Protein AF-A0A7X8VB33-F1 (afdb_monomer)

Mean predicted aligned error: 6.31 Å

Solvent-accessible surface area (backbone atoms only — not comparable to full-atom values): 11940 Å² total; per-residue (Å²): 135,81,93,84,85,84,91,85,79,92,63,72,61,66,56,49,51,50,51,49,53,51,51,50,52,51,50,42,50,50,51,30,24,52,48,11,27,73,77,69,76,41,78,38,64,60,40,24,50,64,80,57,44,93,69,61,66,68,59,36,50,51,51,15,53,55,49,41,52,50,37,52,58,42,53,76,50,45,43,58,52,42,46,62,73,42,42,74,58,51,56,57,45,61,76,72,46,63,73,86,76,42,88,82,57,63,72,64,61,69,79,54,56,72,69,56,55,53,50,51,46,54,53,46,40,52,39,51,24,44,55,46,32,49,48,50,36,34,31,46,65,16,29,49,42,65,76,45,45,91,52,52,90,50,29,36,53,54,45,28,48,52,59,30,66,67,40,71,92,52,68,76,48,35,68,50,43,32,65,52,44,28,62,35,35,41,49,12,60,78,58,31,25,56,61,31,29,32,50,24,45,23,53,54,30,42,54,54,40,51,52,51,47,51,54,53,59,77,71,108

Secondary structure (DSSP, 8-state):
----SSS-SS-HHHHHHHHHHHHHHHHHHHHHHHHHHHHHSS-SSGGGGTTPPP--HHHHHHHHHHHHHHHHHHHTTHHHHHHHHHHHHHHHHHTTS-GGG-TT-GGGGGGS-HHHHHHHHHHHHIIIIIIHHHHHHIIIIIIIHHHTGGGGGGHHHHHHHHHHHT-TTSGGGHHHHHHHHHHHHHHHHHTT-THHHHHHHHHHHHHHHHHHHHHHHHH-

Foldseek 3Di:
DDDDDDPDPDDPPLVVVVVVLVVVLVVLLVVQQVLCCVVPVGRDLVQLLVQADDDDVVVLVVLLVVLLVVLVVLCVPVVVVLCVVCVVVVVVVCVVDDVVLPPVPCVSVLVDDPVVLVVSLVVLLCSQLASSLVSLLSRQLRNVLVVVCVVPLCSLLVSQQVSLCVPPSCVSCSVSSSSSQSVQSNVCVVNSHSSSSSSNSSSNSNVVSVVSVVSSVVSD

Radius of gyration: 19.29 Å; Cα contacts (8 Å, |Δi|>4): 204; chains: 1; bounding box: 55×48×50 Å

pLDDT: mean 86.57, std 16.32, range [23.38, 98.5]

Structure (mmCIF, N/CA/C/O backbone):
data_AF-A0A7X8VB33-F1
#
_entry.id   AF-A0A7X8VB33-F1
#
loop_
_atom_site.group_PDB
_atom_site.id
_atom_site.type_symbol
_atom_site.label_atom_id
_atom_site.label_alt_id
_atom_site.label_comp_id
_atom_site.label_asym_id
_atom_site.label_entity_id
_atom_site.label_seq_id
_atom_site.pdbx_PDB_ins_code
_atom_site.Cartn_x
_atom_site.Cartn_y
_atom_site.Cartn_z
_atom_site.occupancy
_atom_site.B_iso_or_equiv
_atom_site.auth_seq_id
_atom_site.auth_comp_id
_atom_site.auth_asym_id
_atom_site.auth_atom_id
_atom_site.pdbx_PDB_model_num
ATOM 1 N N . MET A 1 1 ? 33.356 -29.653 1.440 1.00 35.25 1 MET A N 1
ATOM 2 C CA . MET A 1 1 ? 34.146 -28.798 0.525 1.00 35.25 1 MET A CA 1
ATOM 3 C C . MET A 1 1 ? 33.881 -29.358 -0.862 1.00 35.25 1 MET A C 1
ATOM 5 O O . MET A 1 1 ? 34.014 -30.566 -0.967 1.00 35.25 1 MET A O 1
ATOM 9 N N . VAL A 1 2 ? 33.419 -28.555 -1.836 1.00 25.66 2 VAL A N 1
ATOM 10 C CA . VAL A 1 2 ? 32.468 -28.926 -2.930 1.00 25.66 2 VAL A CA 1
ATOM 11 C C . VAL A 1 2 ? 31.022 -28.853 -2.393 1.00 25.66 2 VAL A C 1
ATOM 13 O O . VAL A 1 2 ? 30.734 -29.510 -1.404 1.00 25.66 2 VAL A O 1
ATOM 16 N N . LEU A 1 3 ? 30.070 -28.035 -2.862 1.00 23.38 3 LEU A N 1
ATOM 17 C CA . LEU A 1 3 ? 29.898 -27.280 -4.105 1.00 23.38 3 LEU A CA 1
ATOM 18 C C . LEU A 1 3 ? 29.994 -25.752 -3.904 1.00 23.38 3 LEU A C 1
ATOM 20 O O . LEU A 1 3 ? 29.100 -25.119 -3.347 1.00 23.38 3 LEU A O 1
ATOM 24 N N . VAL A 1 4 ? 31.050 -25.165 -4.456 1.00 29.95 4 VAL A N 1
ATOM 25 C CA . VAL A 1 4 ? 31.145 -23.753 -4.846 1.00 29.95 4 VAL A CA 1
ATOM 26 C C . VAL A 1 4 ? 31.368 -23.802 -6.353 1.00 29.95 4 VAL A C 1
ATOM 28 O O . VAL A 1 4 ? 32.496 -24.052 -6.756 1.00 29.95 4 VAL A O 1
ATOM 31 N N . SER A 1 5 ? 30.320 -23.678 -7.181 1.00 27.06 5 SER A N 1
ATOM 32 C CA . SER A 1 5 ? 30.511 -23.517 -8.643 1.00 27.06 5 SER A CA 1
ATOM 33 C C . SER A 1 5 ? 29.285 -23.175 -9.514 1.00 27.06 5 SER A C 1
ATOM 35 O O . SER A 1 5 ? 29.457 -23.130 -10.725 1.00 27.06 5 SER A O 1
ATOM 37 N N . VAL A 1 6 ? 28.072 -22.885 -9.003 1.00 27.67 6 VAL A N 1
ATOM 38 C CA . VAL A 1 6 ? 26.926 -22.581 -9.915 1.00 27.67 6 VAL A CA 1
ATOM 39 C C . VAL A 1 6 ? 26.115 -21.313 -9.582 1.00 27.67 6 VAL A C 1
ATOM 41 O O . VAL A 1 6 ? 25.246 -20.927 -10.349 1.00 27.67 6 VAL A O 1
ATOM 44 N N . VAL A 1 7 ? 26.412 -20.570 -8.510 1.00 31.44 7 VAL A N 1
ATOM 45 C CA . VAL A 1 7 ? 25.605 -19.382 -8.130 1.00 31.44 7 VAL A CA 1
ATOM 46 C C . VAL A 1 7 ? 26.467 -18.126 -8.049 1.00 31.44 7 VAL A C 1
ATOM 48 O O . VAL A 1 7 ? 26.568 -17.502 -7.001 1.00 31.44 7 VAL A O 1
ATOM 51 N N . ASN A 1 8 ? 27.161 -17.787 -9.136 1.00 32.38 8 ASN A N 1
ATOM 52 C CA . ASN A 1 8 ? 28.020 -16.599 -9.169 1.00 32.38 8 ASN A CA 1
ATOM 53 C C . ASN A 1 8 ? 28.062 -15.900 -10.534 1.00 32.38 8 ASN A C 1
ATOM 55 O O . ASN A 1 8 ? 29.124 -15.506 -10.999 1.00 32.38 8 ASN A O 1
ATOM 59 N N . LEU A 1 9 ? 26.902 -15.686 -11.158 1.00 33.38 9 LEU A N 1
ATOM 60 C CA . LEU A 1 9 ? 26.747 -14.603 -12.129 1.00 33.38 9 LEU A CA 1
ATOM 61 C C . LEU A 1 9 ? 25.366 -13.942 -11.952 1.00 33.38 9 LEU A C 1
ATOM 63 O O . LEU A 1 9 ? 24.333 -14.589 -12.073 1.00 33.38 9 LEU A O 1
ATOM 67 N N . THR A 1 10 ? 25.414 -12.651 -11.600 1.00 36.94 10 THR A N 1
ATOM 68 C CA . THR A 1 10 ? 24.407 -11.589 -11.814 1.00 36.94 10 THR A CA 1
ATOM 69 C C . THR A 1 10 ? 23.125 -11.461 -10.970 1.00 36.94 10 THR A C 1
ATOM 71 O O . THR A 1 10 ? 22.324 -10.627 -11.339 1.00 36.94 10 THR A O 1
ATOM 74 N N . LEU A 1 11 ? 22.896 -12.071 -9.795 1.00 47.00 11 LEU A N 1
ATOM 75 C CA . LEU A 1 11 ? 21.681 -11.759 -8.976 1.00 47.00 11 LEU A CA 1
ATOM 76 C C . LEU A 1 11 ? 21.883 -11.106 -7.573 1.00 47.00 11 LEU A C 1
ATOM 78 O O . LEU A 1 11 ? 21.218 -11.524 -6.625 1.00 47.00 11 LEU A O 1
ATOM 82 N N . PRO A 1 12 ? 22.729 -10.070 -7.352 1.00 51.38 12 PRO A N 1
ATOM 83 C CA . PRO A 1 12 ? 22.845 -9.457 -6.018 1.00 51.38 12 PRO A CA 1
ATOM 84 C C . PRO A 1 12 ? 21.614 -8.636 -5.593 1.00 51.38 12 PRO A C 1
ATOM 86 O O . PRO A 1 12 ? 21.237 -8.648 -4.421 1.00 51.38 12 PRO A O 1
ATOM 89 N N . LEU A 1 13 ? 20.981 -7.907 -6.520 1.00 47.12 13 LEU A N 1
ATOM 90 C CA . LEU A 1 13 ? 19.972 -6.906 -6.165 1.00 47.12 13 LEU A CA 1
ATOM 91 C C . LEU A 1 13 ? 18.581 -7.501 -5.930 1.00 47.12 13 LEU A C 1
ATOM 93 O O . LEU A 1 13 ? 17.954 -7.175 -4.927 1.00 47.12 13 LEU A O 1
ATOM 97 N N . GLU A 1 14 ? 18.111 -8.398 -6.800 1.00 50.03 14 GLU A N 1
ATOM 98 C CA . GLU A 1 14 ? 16.789 -9.024 -6.651 1.00 50.03 14 GLU A CA 1
ATOM 99 C C . GLU A 1 14 ? 16.714 -9.875 -5.377 1.00 50.03 14 GLU A C 1
ATOM 101 O O . GLU A 1 14 ? 15.743 -9.790 -4.627 1.00 50.03 14 GLU A O 1
ATOM 106 N N . VAL A 1 15 ? 17.782 -10.618 -5.060 1.00 52.34 15 VAL A N 1
ATOM 107 C CA . VAL A 1 15 ? 17.890 -11.396 -3.816 1.00 52.34 15 VAL A CA 1
ATOM 108 C C . VAL A 1 15 ? 17.965 -10.474 -2.595 1.00 52.34 15 VAL A C 1
ATOM 110 O O . VAL A 1 15 ? 17.325 -10.751 -1.579 1.00 52.34 15 VAL A O 1
ATOM 113 N N . SER A 1 16 ? 18.697 -9.359 -2.677 1.00 54.28 16 SER A N 1
ATOM 114 C CA . SER A 1 16 ? 18.791 -8.375 -1.589 1.00 54.28 16 SER A CA 1
ATOM 115 C C . SER A 1 16 ? 17.456 -7.662 -1.330 1.00 54.28 16 SER A C 1
ATOM 117 O O . SER A 1 16 ? 17.009 -7.589 -0.183 1.00 54.28 16 SER A O 1
ATOM 119 N N . LEU A 1 17 ? 16.759 -7.220 -2.380 1.00 59.69 17 LEU A N 1
ATOM 120 C CA . LEU A 1 17 ? 15.443 -6.580 -2.287 1.00 59.69 17 LEU A CA 1
ATOM 121 C C . LEU A 1 17 ? 14.368 -7.560 -1.812 1.00 59.69 17 LEU A C 1
ATOM 123 O O . LEU A 1 17 ? 13.583 -7.217 -0.928 1.00 59.69 17 LEU A O 1
ATOM 127 N N . PHE A 1 18 ? 14.376 -8.798 -2.313 1.00 65.19 18 PHE A N 1
ATOM 128 C CA . PHE A 1 18 ? 13.498 -9.864 -1.832 1.00 65.19 18 PHE A CA 1
ATOM 129 C C . PHE A 1 18 ? 13.732 -10.156 -0.345 1.00 65.19 18 PHE A C 1
ATOM 131 O O . PHE A 1 18 ? 12.779 -10.260 0.430 1.00 65.19 18 PHE A O 1
ATOM 138 N N . ASN A 1 19 ? 14.995 -10.238 0.083 1.00 65.88 19 ASN A N 1
ATOM 139 C CA . ASN A 1 19 ? 15.340 -10.422 1.491 1.00 65.88 19 ASN A CA 1
ATOM 140 C C . ASN A 1 19 ? 14.902 -9.227 2.347 1.00 65.88 19 ASN A C 1
ATOM 142 O O . ASN A 1 19 ? 14.383 -9.429 3.447 1.00 65.88 19 ASN A O 1
ATOM 146 N N . CYS A 1 20 ? 15.046 -8.001 1.843 1.00 70.12 20 CYS A N 1
ATOM 147 C CA . CYS A 1 20 ? 14.592 -6.792 2.522 1.00 70.12 20 CYS A CA 1
ATOM 148 C C . CYS A 1 20 ? 13.063 -6.785 2.686 1.00 70.12 20 CYS A C 1
ATOM 150 O O . CYS A 1 20 ? 12.570 -6.722 3.813 1.00 70.12 20 CYS A O 1
ATOM 152 N N . ALA A 1 21 ? 12.312 -6.981 1.597 1.00 73.19 21 ALA A N 1
ATOM 153 C CA . ALA A 1 21 ? 10.851 -7.057 1.610 1.00 73.19 21 ALA A CA 1
ATOM 154 C C . ALA A 1 21 ? 10.348 -8.153 2.563 1.00 73.19 21 ALA A C 1
ATOM 156 O O . ALA A 1 21 ? 9.488 -7.915 3.411 1.00 73.19 21 ALA A O 1
ATOM 157 N N . LYS A 1 22 ? 10.952 -9.343 2.501 1.00 78.69 22 LYS A N 1
ATOM 158 C CA . LYS A 1 22 ? 10.658 -10.464 3.402 1.00 78.69 22 LYS A CA 1
ATOM 159 C C . LYS A 1 22 ? 10.903 -10.110 4.868 1.00 78.69 22 LYS A C 1
ATOM 161 O O . LYS A 1 22 ? 10.084 -10.458 5.719 1.00 78.69 22 LYS A O 1
ATOM 166 N N . ASN A 1 23 ? 12.014 -9.449 5.184 1.00 84.06 23 ASN A N 1
ATOM 167 C CA . ASN A 1 23 ? 12.331 -9.052 6.556 1.00 84.06 23 ASN A CA 1
ATOM 168 C C . ASN A 1 23 ? 11.359 -7.995 7.077 1.00 84.06 23 ASN A C 1
ATOM 170 O O . ASN A 1 23 ? 10.926 -8.090 8.227 1.00 84.06 23 ASN A O 1
ATOM 174 N N . ILE A 1 24 ? 10.950 -7.052 6.231 1.00 86.50 24 ILE A N 1
ATOM 175 C CA . ILE A 1 24 ? 9.966 -6.055 6.631 1.00 86.50 24 ILE A CA 1
ATOM 176 C C . ILE A 1 24 ? 8.589 -6.690 6.860 1.00 86.50 24 ILE A C 1
ATOM 178 O O . ILE A 1 24 ? 7.988 -6.468 7.911 1.00 86.50 24 ILE A O 1
ATOM 182 N N . ILE A 1 25 ? 8.119 -7.534 5.937 1.00 89.25 25 ILE A N 1
ATOM 183 C CA . ILE A 1 25 ? 6.858 -8.279 6.086 1.00 89.25 25 ILE A CA 1
ATOM 184 C C . ILE A 1 25 ? 6.862 -9.070 7.401 1.00 89.25 25 ILE A C 1
ATOM 186 O O . ILE A 1 25 ? 5.913 -9.001 8.185 1.00 89.25 25 ILE A O 1
ATOM 190 N N . ARG A 1 26 ? 7.960 -9.779 7.688 1.00 91.88 26 ARG A N 1
ATOM 191 C CA . ARG A 1 26 ? 8.134 -10.520 8.946 1.00 91.88 26 ARG A CA 1
ATOM 192 C C . ARG A 1 26 ? 8.046 -9.612 10.163 1.00 91.88 26 ARG A C 1
ATOM 194 O O . ARG A 1 26 ? 7.360 -9.966 11.120 1.00 91.88 26 ARG A O 1
ATOM 201 N N . TYR A 1 27 ? 8.714 -8.462 10.133 1.00 94.44 27 TYR A N 1
ATOM 202 C CA . TYR A 1 27 ? 8.689 -7.507 11.235 1.00 94.44 27 TYR A CA 1
ATOM 203 C C . TYR A 1 27 ? 7.281 -6.945 11.470 1.00 94.44 27 TYR A C 1
ATOM 205 O O . TYR A 1 27 ? 6.801 -6.952 12.602 1.00 94.44 27 TYR A O 1
ATOM 213 N N . GLN A 1 28 ? 6.579 -6.532 10.412 1.00 95.44 28 GLN A N 1
ATOM 214 C CA . GLN A 1 28 ? 5.214 -6.008 10.507 1.00 95.44 28 GLN A CA 1
ATOM 215 C C . GLN A 1 28 ? 4.245 -7.054 11.078 1.00 95.44 28 GLN A C 1
ATOM 217 O O . GLN A 1 28 ? 3.531 -6.767 12.043 1.00 95.44 28 GLN A O 1
ATOM 222 N N . ILE A 1 29 ? 4.275 -8.291 10.563 1.00 96.38 29 ILE A N 1
ATOM 223 C CA . ILE A 1 29 ? 3.477 -9.404 11.105 1.00 96.38 29 ILE A CA 1
ATOM 224 C C . ILE A 1 29 ? 3.843 -9.655 12.569 1.00 96.38 29 ILE A C 1
ATOM 226 O O . ILE A 1 29 ? 2.951 -9.774 13.408 1.00 96.38 29 ILE A O 1
ATOM 230 N N . TYR A 1 30 ? 5.135 -9.704 12.905 1.00 97.06 30 TYR A N 1
ATOM 231 C CA . TYR A 1 30 ? 5.591 -9.910 14.278 1.00 97.06 30 TYR A CA 1
ATOM 232 C C . TYR A 1 30 ? 5.041 -8.846 15.233 1.00 97.06 30 TYR A C 1
ATOM 234 O O . TYR A 1 30 ? 4.589 -9.188 16.330 1.00 97.06 30 TYR A O 1
ATOM 242 N N . VAL A 1 31 ? 5.027 -7.574 14.824 1.00 97.25 31 VAL A N 1
ATOM 243 C CA . VAL A 1 31 ? 4.459 -6.488 15.631 1.00 97.25 31 VAL A CA 1
ATOM 244 C C . VAL A 1 31 ? 2.952 -6.675 15.821 1.00 97.25 31 VAL A C 1
ATOM 246 O O . VAL A 1 31 ? 2.481 -6.578 16.955 1.00 97.25 31 VAL A O 1
ATOM 249 N N . VAL A 1 32 ? 2.201 -7.012 14.767 1.00 97.44 32 VAL A N 1
ATOM 250 C CA . VAL A 1 32 ? 0.752 -7.273 14.868 1.00 97.44 32 VAL A CA 1
ATOM 251 C C . VAL A 1 32 ? 0.469 -8.466 15.792 1.00 97.44 32 VAL A C 1
ATOM 253 O O . VAL A 1 32 ? -0.350 -8.357 16.710 1.00 97.44 32 VAL A O 1
ATOM 256 N N . LEU A 1 33 ? 1.189 -9.579 15.615 1.00 98.00 33 LEU A N 1
ATOM 257 C CA . LEU A 1 33 ? 1.069 -10.787 16.439 1.00 98.00 33 LEU A CA 1
ATOM 258 C C . LEU A 1 33 ? 1.398 -10.503 17.910 1.00 98.00 33 LEU A C 1
ATOM 260 O O . LEU A 1 33 ? 0.657 -10.909 18.809 1.00 98.00 33 LEU A O 1
ATOM 264 N N . SER A 1 34 ? 2.493 -9.785 18.161 1.00 97.38 34 SER A N 1
ATOM 265 C CA . SER A 1 34 ? 2.924 -9.397 19.507 1.00 97.38 34 SER A CA 1
ATOM 266 C C . SER A 1 34 ? 1.933 -8.438 20.160 1.00 97.38 34 SER A C 1
ATOM 268 O O . SER A 1 34 ? 1.619 -8.595 21.340 1.00 97.38 34 SER A O 1
ATOM 270 N N . GLY A 1 35 ? 1.392 -7.486 19.396 1.00 96.44 35 GLY A N 1
ATOM 271 C CA . GLY A 1 35 ? 0.323 -6.594 19.840 1.00 96.44 35 GLY A CA 1
ATOM 272 C C . GLY A 1 35 ? -0.933 -7.369 20.238 1.00 96.44 35 GLY A C 1
ATOM 273 O O . GLY A 1 35 ? -1.456 -7.174 21.332 1.00 96.44 35 GLY A O 1
ATOM 274 N N . SER A 1 36 ? -1.349 -8.338 19.418 1.00 97.00 36 SER A N 1
ATOM 275 C CA . SER A 1 36 ? -2.488 -9.205 19.738 1.00 97.00 36 SER A CA 1
ATOM 276 C C . SER A 1 36 ? -2.259 -10.061 20.981 1.00 97.00 36 SER A C 1
ATOM 278 O O . SER A 1 36 ? -3.185 -10.231 21.770 1.00 97.00 36 SER A O 1
ATOM 280 N N . LYS A 1 37 ? -1.037 -10.563 21.203 1.00 97.31 37 LYS A N 1
ATOM 281 C CA . LYS A 1 37 ? -0.707 -11.281 22.442 1.00 97.31 37 LYS A CA 1
ATOM 282 C C . LYS A 1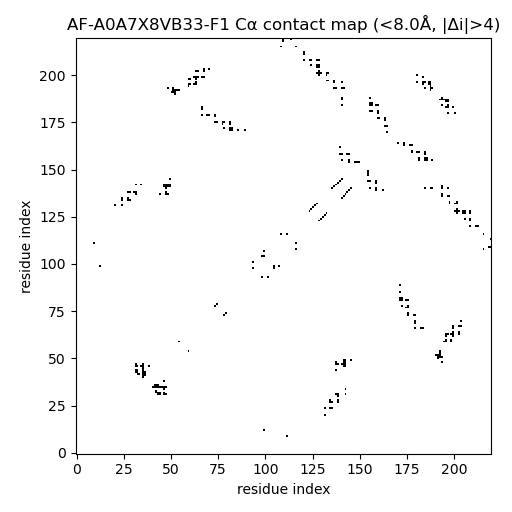 37 ? -0.854 -10.386 23.671 1.00 97.31 37 LYS A C 1
ATOM 284 O O . LYS A 1 37 ? -1.385 -10.842 24.676 1.00 97.31 37 LYS A O 1
ATOM 289 N N . ARG A 1 38 ? -0.416 -9.126 23.588 1.00 95.88 38 ARG A N 1
ATOM 290 C CA . ARG A 1 38 ? -0.535 -8.157 24.691 1.00 95.88 38 ARG A CA 1
ATOM 291 C C . ARG A 1 38 ? -1.988 -7.753 24.966 1.00 95.88 38 ARG A C 1
ATOM 293 O O . ARG A 1 38 ? -2.346 -7.581 26.120 1.00 95.88 38 ARG A O 1
ATOM 300 N N . GLU A 1 39 ? -2.812 -7.611 23.928 1.00 95.19 39 GLU A N 1
ATOM 301 C CA . GLU A 1 39 ? -4.208 -7.152 24.050 1.00 95.19 39 GLU A CA 1
ATOM 302 C C . GLU A 1 39 ? -5.213 -8.272 24.348 1.00 95.19 39 GLU A C 1
ATOM 304 O O . GLU A 1 39 ? -6.216 -8.041 25.016 1.00 95.19 39 GLU A O 1
ATOM 309 N N . TYR A 1 40 ? -4.972 -9.477 23.826 1.00 95.38 40 TYR A N 1
ATOM 310 C CA . TYR A 1 40 ? -5.937 -10.584 23.836 1.00 95.38 40 TYR A CA 1
ATOM 311 C C . TYR A 1 40 ? -5.366 -11.894 24.400 1.00 95.38 40 TYR A C 1
ATOM 313 O O . TYR A 1 40 ? -6.000 -12.940 24.273 1.00 95.38 40 TYR A O 1
ATOM 321 N N . GLY A 1 41 ? -4.152 -11.876 24.959 1.00 96.62 41 GLY A N 1
ATOM 322 C CA . GLY A 1 41 ? -3.510 -13.025 25.609 1.00 96.62 41 GLY A CA 1
ATOM 323 C C . GLY A 1 41 ? -2.928 -14.092 24.671 1.00 96.62 41 GLY A C 1
ATOM 324 O O . GLY A 1 41 ? -2.272 -15.018 25.139 1.00 96.62 41 GLY A O 1
ATOM 325 N N . ARG A 1 42 ? -3.117 -13.983 23.346 1.00 96.19 42 ARG A N 1
ATOM 326 C CA . ARG A 1 42 ? -2.631 -14.971 22.361 1.00 96.19 42 ARG A CA 1
ATOM 327 C C . ARG A 1 42 ? -2.150 -14.339 21.057 1.00 96.19 42 ARG A C 1
ATOM 329 O O . ARG A 1 42 ? -2.691 -13.327 20.610 1.00 96.19 42 ARG A O 1
ATOM 336 N N . TYR A 1 43 ? -1.170 -14.974 20.415 1.00 97.12 43 TYR A N 1
ATOM 337 C CA . TYR A 1 43 ? -0.725 -14.586 19.076 1.00 97.12 43 TYR A CA 1
ATOM 338 C C . TYR A 1 43 ? -1.873 -14.757 18.072 1.00 97.12 43 TYR A C 1
ATOM 340 O O . TYR A 1 43 ? -2.436 -15.840 17.934 1.00 97.12 43 TYR A O 1
ATOM 348 N N . SER A 1 44 ? -2.258 -13.668 17.411 1.00 96.75 44 SER A N 1
ATOM 349 C CA . SER A 1 44 ? -3.292 -13.641 16.370 1.00 96.75 44 SER A CA 1
ATOM 350 C C . SER A 1 44 ? -3.187 -12.343 15.564 1.00 96.75 44 SER A C 1
ATOM 352 O O . SER A 1 44 ? -2.367 -11.487 15.881 1.00 96.75 44 SER A O 1
ATOM 354 N N . LEU A 1 45 ? -4.018 -12.174 14.533 1.00 96.25 45 LEU A N 1
ATOM 355 C CA . LEU A 1 45 ? -4.107 -10.923 13.766 1.00 96.25 45 LEU A CA 1
ATOM 356 C C . LEU A 1 45 ? -5.176 -9.961 14.309 1.00 96.25 45 LEU A C 1
ATOM 358 O O . LEU A 1 45 ? -5.457 -8.937 13.692 1.00 96.25 45 LEU A O 1
ATOM 362 N N . LYS A 1 46 ? -5.800 -10.280 15.451 1.00 95.56 46 LYS A N 1
ATOM 363 C CA . LYS A 1 46 ? -6.996 -9.588 15.953 1.00 95.56 46 LYS A CA 1
ATOM 364 C C . LYS A 1 46 ? -6.766 -8.094 16.207 1.00 95.56 46 LYS A C 1
ATOM 366 O O . LYS A 1 46 ? -7.651 -7.297 15.918 1.00 95.56 46 LYS A O 1
ATOM 371 N N . SER A 1 47 ? -5.582 -7.704 16.678 1.00 95.50 47 SER A N 1
ATOM 372 C CA . SER A 1 47 ? -5.198 -6.296 16.870 1.00 95.50 47 SER A CA 1
ATOM 373 C C . SER A 1 47 ? -5.153 -5.500 15.558 1.00 95.50 47 SER A C 1
ATOM 375 O O . SER A 1 47 ? -5.402 -4.298 15.567 1.00 95.50 47 SER A O 1
ATOM 377 N N . GLY A 1 48 ? -4.915 -6.163 14.419 1.00 95.31 48 GLY A N 1
ATOM 378 C CA . GLY A 1 48 ? -5.015 -5.572 13.081 1.00 95.31 48 GLY A CA 1
ATOM 379 C C . GLY A 1 48 ? -6.458 -5.336 12.616 1.00 95.31 48 GLY A C 1
ATOM 380 O O . GLY A 1 48 ? -6.683 -4.568 11.692 1.00 95.31 48 GLY A O 1
ATOM 381 N N . PHE A 1 49 ? -7.448 -5.942 13.273 1.00 95.69 49 PHE A N 1
ATOM 382 C CA . PHE A 1 49 ? -8.876 -5.787 12.969 1.00 95.69 49 PHE A CA 1
ATOM 383 C C . PHE A 1 49 ? -9.644 -5.109 14.116 1.00 95.69 49 PHE A C 1
ATOM 385 O O . PHE A 1 49 ? -10.848 -5.323 14.282 1.00 95.69 49 PHE A O 1
ATOM 392 N N . SER A 1 50 ? -8.961 -4.304 14.933 1.00 84.19 50 SER A N 1
ATOM 393 C CA . SER A 1 50 ? -9.596 -3.595 16.047 1.00 84.19 50 SER A CA 1
ATOM 394 C C . SER A 1 50 ? -10.728 -2.690 15.544 1.00 84.19 50 SER A C 1
ATOM 396 O O . SER A 1 50 ? -10.545 -1.930 14.596 1.00 84.19 50 SER A O 1
ATOM 398 N N . ASN A 1 51 ? -11.907 -2.794 16.164 1.00 83.12 51 ASN A N 1
ATOM 399 C CA . ASN A 1 51 ? -13.138 -2.084 15.786 1.00 83.12 51 ASN A CA 1
ATOM 400 C C . ASN A 1 51 ? -13.647 -2.340 14.354 1.00 83.12 51 ASN A C 1
ATOM 402 O O . ASN A 1 51 ? -14.433 -1.545 13.843 1.00 83.12 51 ASN A O 1
ATOM 406 N N . HIS A 1 52 ? -13.254 -3.444 13.707 1.00 92.12 52 HIS A N 1
ATOM 407 C CA . HIS A 1 52 ? -13.680 -3.739 12.339 1.00 92.12 52 HIS A CA 1
ATOM 408 C C . HIS A 1 52 ? -15.200 -3.957 12.220 1.00 92.12 52 HIS A C 1
ATOM 410 O O . HIS A 1 52 ? -15.774 -4.822 12.885 1.00 92.12 52 HIS A O 1
ATOM 416 N N . GLN A 1 53 ? -15.847 -3.228 11.312 1.00 93.88 53 GLN A N 1
ATOM 417 C CA . GLN A 1 53 ? -17.259 -3.377 10.971 1.00 93.88 53 GLN A CA 1
ATOM 418 C C . GLN A 1 53 ? -17.422 -4.142 9.661 1.00 93.88 53 GLN A C 1
ATOM 420 O O . GLN A 1 53 ? -16.762 -3.852 8.663 1.00 93.88 53 GLN A O 1
ATOM 425 N N . LYS A 1 54 ? -18.344 -5.110 9.643 1.00 92.06 54 LYS A N 1
ATOM 426 C CA . LYS A 1 54 ? -18.659 -5.866 8.428 1.00 92.06 54 LYS A CA 1
ATOM 427 C C . LYS A 1 54 ? -19.278 -4.941 7.380 1.00 92.06 54 LYS A C 1
ATOM 429 O O . LYS A 1 54 ? -20.226 -4.213 7.659 1.00 92.06 54 LYS A O 1
ATOM 434 N N . LEU A 1 55 ? -18.774 -5.033 6.156 1.00 94.06 55 LEU A N 1
ATOM 435 C CA . LEU A 1 55 ? -19.341 -4.386 4.981 1.00 94.06 55 LEU A CA 1
ATOM 436 C C . LEU A 1 55 ? -19.539 -5.451 3.900 1.00 94.06 55 LEU A C 1
ATOM 438 O O . LEU A 1 55 ? -18.728 -6.367 3.778 1.00 94.06 55 LEU A O 1
ATOM 442 N N . SER A 1 56 ? -20.617 -5.348 3.122 1.00 96.44 56 SER A N 1
ATOM 443 C CA . SER A 1 56 ? -20.847 -6.246 1.988 1.00 96.44 56 SER A CA 1
ATOM 444 C C . SER A 1 56 ? -19.668 -6.175 1.016 1.00 96.44 56 SER A C 1
ATOM 446 O O . SER A 1 56 ? -19.247 -5.083 0.630 1.00 96.44 56 SER A O 1
ATOM 448 N N . TRP A 1 57 ? -19.165 -7.330 0.589 1.00 95.94 57 TRP A N 1
ATOM 449 C CA . TRP A 1 57 ? -17.954 -7.428 -0.226 1.00 95.94 57 TRP A CA 1
ATOM 450 C C . TRP A 1 57 ? -18.047 -6.669 -1.560 1.00 95.94 57 TRP A C 1
ATOM 452 O O . TRP A 1 57 ? -17.085 -6.021 -1.957 1.00 95.94 57 TRP A O 1
ATOM 462 N N . TRP A 1 58 ? -19.223 -6.626 -2.196 1.00 96.38 58 TRP A N 1
ATOM 463 C CA . TRP A 1 58 ? -19.448 -5.823 -3.403 1.00 96.38 58 TRP A CA 1
ATOM 464 C C . TRP A 1 58 ? -19.229 -4.322 -3.172 1.00 96.38 58 TRP A C 1
ATOM 466 O O . TRP A 1 58 ? -18.671 -3.646 -4.028 1.00 96.38 58 TRP A O 1
ATOM 476 N N . LYS A 1 59 ? -19.610 -3.787 -2.001 1.00 97.12 59 LYS A N 1
ATOM 477 C CA . LYS A 1 59 ? -19.364 -2.373 -1.660 1.00 97.12 59 LYS A CA 1
ATOM 478 C C . LYS A 1 59 ? -17.871 -2.106 -1.492 1.00 97.12 59 LYS A C 1
ATOM 480 O O . LYS A 1 59 ? -17.390 -1.074 -1.944 1.00 97.12 59 LYS A O 1
ATOM 485 N N . ILE A 1 60 ? -17.147 -3.038 -0.866 1.00 97.56 60 ILE A N 1
ATOM 486 C CA . ILE A 1 60 ? -15.684 -2.978 -0.739 1.00 97.56 60 ILE A CA 1
ATOM 487 C C . ILE A 1 60 ? -15.049 -2.946 -2.134 1.00 97.56 60 ILE A C 1
ATOM 489 O O . ILE A 1 60 ? -14.204 -2.096 -2.398 1.00 97.56 60 ILE A O 1
ATOM 493 N N . PHE A 1 61 ? -15.503 -3.820 -3.034 1.00 97.25 61 PHE A N 1
ATOM 494 C CA . PHE A 1 61 ? -15.004 -3.885 -4.404 1.00 97.25 61 PHE A CA 1
ATOM 495 C C . PHE A 1 61 ? -15.302 -2.608 -5.203 1.00 97.25 61 PHE A C 1
ATOM 497 O O . PHE A 1 61 ? -14.401 -2.071 -5.838 1.00 97.25 61 PHE A O 1
ATOM 504 N N . ILE A 1 62 ? -16.519 -2.057 -5.103 1.00 98.12 62 ILE A N 1
ATOM 505 C CA . ILE A 1 62 ? -16.879 -0.772 -5.728 1.00 98.12 62 ILE A CA 1
ATOM 506 C C . ILE A 1 62 ? -15.983 0.357 -5.210 1.00 98.12 62 ILE A C 1
ATOM 508 O O . ILE A 1 62 ? -15.452 1.121 -6.012 1.00 98.12 62 ILE A O 1
ATOM 512 N N . TYR A 1 63 ? -15.770 0.456 -3.891 1.00 98.12 63 TYR A N 1
ATOM 513 C CA . TYR A 1 63 ? -14.830 1.441 -3.348 1.00 98.12 63 TYR A CA 1
ATOM 514 C C . TYR A 1 63 ? -13.422 1.239 -3.912 1.00 98.12 63 TYR A C 1
ATOM 516 O O . TYR A 1 63 ? -12.802 2.219 -4.315 1.00 98.12 63 TYR A O 1
ATOM 524 N N . GLY A 1 64 ? -12.956 -0.009 -3.998 1.00 97.75 64 GLY A N 1
ATOM 525 C CA . GLY A 1 64 ? -11.673 -0.355 -4.607 1.00 97.75 64 GLY A CA 1
ATOM 526 C C . GLY A 1 64 ? -11.542 0.121 -6.054 1.00 97.75 64 GLY A C 1
ATOM 527 O O . GLY A 1 64 ? -10.544 0.747 -6.394 1.00 97.75 64 GLY A O 1
ATOM 528 N N . LEU A 1 65 ? -12.557 -0.100 -6.895 1.00 98.00 65 LEU A N 1
ATOM 529 C CA . LEU A 1 65 ? -12.550 0.346 -8.295 1.00 98.00 65 LEU A CA 1
ATOM 530 C C . LEU A 1 65 ? -12.611 1.872 -8.444 1.00 98.00 65 LEU A C 1
ATOM 532 O O . LEU A 1 65 ? -11.921 2.437 -9.295 1.00 98.00 65 LEU A O 1
ATOM 536 N N . LEU A 1 66 ? -13.403 2.557 -7.615 1.00 98.44 66 LEU A N 1
ATOM 537 C CA . LEU A 1 66 ? -13.455 4.024 -7.610 1.00 98.44 66 LEU A CA 1
ATOM 538 C C . LEU A 1 66 ? -12.104 4.621 -7.205 1.00 98.44 66 LEU A C 1
ATOM 540 O O . LEU A 1 66 ? -11.621 5.561 -7.834 1.00 98.44 66 LEU A O 1
ATOM 544 N N . LEU A 1 67 ? -11.475 4.042 -6.184 1.00 98.19 67 LEU A N 1
ATOM 545 C CA . LEU A 1 67 ? -10.150 4.430 -5.716 1.00 98.19 67 LEU A CA 1
ATOM 546 C C . LEU A 1 67 ? -9.060 4.110 -6.750 1.00 98.19 67 LEU A C 1
ATOM 548 O O . LEU A 1 67 ? -8.172 4.933 -6.958 1.00 98.19 67 LEU A O 1
ATOM 552 N N . LEU A 1 68 ? -9.162 2.983 -7.463 1.00 97.44 68 LEU A N 1
ATOM 553 C CA . LEU A 1 68 ? -8.284 2.647 -8.591 1.00 97.44 68 LEU A CA 1
ATOM 554 C C . LEU A 1 68 ? -8.410 3.665 -9.726 1.00 97.44 68 LEU A C 1
ATOM 556 O O . LEU A 1 68 ? -7.402 4.130 -10.248 1.00 97.44 68 LEU A O 1
ATOM 560 N N . THR A 1 69 ? -9.638 4.049 -10.070 1.00 97.06 69 THR A N 1
ATOM 561 C CA . THR A 1 69 ? -9.898 5.075 -11.090 1.00 97.06 69 THR A CA 1
ATOM 562 C C . THR A 1 69 ? -9.285 6.412 -10.677 1.00 97.06 69 THR A C 1
ATOM 564 O O . THR A 1 69 ? -8.583 7.045 -11.463 1.00 97.06 69 THR A O 1
ATOM 567 N N . PHE A 1 70 ? -9.482 6.815 -9.418 1.00 97.25 70 PHE A N 1
ATOM 568 C CA . PHE A 1 70 ? -8.853 8.010 -8.863 1.00 97.25 70 PHE A CA 1
ATOM 569 C C . PHE A 1 70 ? -7.320 7.938 -8.937 1.00 97.25 70 PHE A C 1
ATOM 571 O O . PHE A 1 70 ? -6.691 8.875 -9.425 1.00 97.25 70 PHE A O 1
ATOM 578 N N . ALA A 1 71 ? -6.715 6.820 -8.525 1.00 95.12 71 ALA A N 1
ATOM 579 C CA . ALA A 1 71 ? -5.272 6.610 -8.612 1.00 95.12 71 ALA A CA 1
ATOM 580 C C . ALA A 1 71 ? -4.765 6.678 -10.063 1.00 95.12 71 ALA A C 1
ATOM 582 O O . ALA A 1 71 ? -3.724 7.284 -10.313 1.00 95.12 71 ALA A O 1
ATOM 583 N N . GLY A 1 72 ? -5.528 6.144 -11.023 1.00 93.38 72 GLY A N 1
ATOM 584 C CA . GLY A 1 72 ? -5.247 6.262 -12.454 1.00 93.38 72 GLY A CA 1
ATOM 585 C C . GLY A 1 72 ? -5.205 7.719 -12.927 1.00 93.38 72 GLY A C 1
ATOM 586 O O . GLY A 1 72 ? -4.228 8.133 -13.548 1.00 93.38 72 GLY A O 1
ATOM 587 N N . ILE A 1 73 ? -6.195 8.536 -12.555 1.00 94.56 73 ILE A N 1
ATOM 588 C CA . ILE A 1 73 ? -6.223 9.974 -12.890 1.00 94.56 73 ILE A CA 1
ATOM 589 C C . ILE A 1 73 ? -5.052 10.721 -12.228 1.00 94.56 73 ILE A C 1
ATOM 591 O O . ILE A 1 73 ? -4.404 11.565 -12.850 1.00 94.56 73 ILE A O 1
ATOM 595 N N . MET A 1 74 ? -4.739 10.404 -10.971 1.00 92.69 74 MET A N 1
ATOM 596 C CA . MET A 1 74 ? -3.589 10.994 -10.279 1.00 92.69 74 MET A CA 1
ATOM 597 C C . MET A 1 74 ? -2.260 10.578 -10.921 1.00 92.69 74 MET A C 1
ATOM 599 O O . MET A 1 74 ? -1.317 11.365 -10.931 1.00 92.69 74 MET A O 1
ATOM 603 N N . SER A 1 75 ? -2.171 9.374 -11.494 1.00 89.50 75 SER A N 1
ATOM 604 C CA . SER A 1 75 ? -0.943 8.880 -12.134 1.00 89.50 75 SER A CA 1
ATOM 605 C C . SER A 1 75 ? -0.569 9.665 -13.390 1.00 89.50 75 SER A C 1
ATOM 607 O O . SER A 1 75 ? 0.612 9.849 -13.658 1.00 89.50 75 SER A O 1
ATOM 609 N N . VAL A 1 76 ? -1.553 10.207 -14.115 1.00 91.06 76 VAL A N 1
ATOM 610 C CA . VAL A 1 76 ? -1.314 11.030 -15.314 1.00 91.06 76 VAL A CA 1
ATOM 611 C C . VAL A 1 76 ? -1.136 12.519 -14.999 1.00 91.06 76 VAL A C 1
ATOM 613 O O . VAL A 1 76 ? -0.803 13.294 -15.888 1.00 91.06 76 VAL A O 1
ATOM 616 N N . THR A 1 77 ? -1.347 12.935 -13.747 1.00 91.12 77 THR A N 1
ATOM 617 C CA . THR A 1 77 ? -1.281 14.347 -13.326 1.00 91.12 77 THR A CA 1
ATOM 618 C C . THR A 1 77 ? -0.172 14.595 -12.305 1.00 91.12 77 THR A C 1
ATOM 620 O O . THR A 1 77 ? 0.768 15.343 -12.568 1.00 91.12 77 THR A O 1
ATOM 623 N N . ILE A 1 78 ? -0.249 13.941 -11.147 1.00 89.81 78 ILE A N 1
ATOM 624 C CA . ILE A 1 78 ? 0.644 14.149 -10.004 1.00 89.81 78 ILE A CA 1
ATOM 625 C C . ILE A 1 78 ? 1.999 13.480 -10.212 1.00 89.81 78 ILE A C 1
ATOM 627 O O . ILE A 1 78 ? 3.012 14.086 -9.880 1.00 89.81 78 ILE A O 1
ATOM 631 N N . ALA A 1 79 ? 2.048 12.263 -10.763 1.00 85.50 79 ALA A N 1
ATOM 632 C CA . ALA A 1 79 ? 3.327 11.570 -10.937 1.00 85.50 79 ALA A CA 1
ATOM 633 C C . ALA A 1 79 ? 4.286 12.312 -11.898 1.00 85.50 79 ALA A C 1
ATOM 635 O O . ALA A 1 79 ? 5.453 12.478 -11.543 1.00 85.50 79 ALA A O 1
ATOM 636 N N . PRO A 1 80 ? 3.841 12.852 -13.056 1.00 88.38 80 PRO A N 1
ATOM 637 C CA . PRO A 1 80 ? 4.689 13.699 -13.896 1.00 88.38 80 PRO A CA 1
ATOM 638 C C . PRO A 1 80 ? 5.165 14.960 -13.172 1.00 88.38 80 PRO A C 1
ATOM 640 O O . PRO A 1 80 ? 6.337 15.313 -13.272 1.00 88.38 80 PRO A O 1
ATOM 643 N N . LEU A 1 81 ? 4.281 15.611 -12.409 1.00 90.12 81 LEU A N 1
ATOM 644 C CA . LEU A 1 81 ? 4.628 16.802 -11.636 1.00 90.12 81 LEU A CA 1
ATOM 645 C C . LEU A 1 81 ? 5.698 16.495 -10.578 1.00 90.12 81 LEU A C 1
ATOM 647 O O . LEU A 1 81 ? 6.689 17.214 -10.484 1.00 90.12 81 LEU A O 1
ATOM 651 N N . GLU A 1 82 ? 5.521 15.423 -9.806 1.00 88.50 82 GLU A N 1
ATOM 652 C CA . GLU A 1 82 ? 6.490 14.985 -8.800 1.00 88.50 82 GLU A CA 1
ATOM 653 C C . GLU A 1 82 ? 7.845 14.658 -9.449 1.00 88.50 82 GLU A C 1
ATOM 655 O O . GLU A 1 82 ? 8.881 15.156 -9.001 1.00 88.50 82 GLU A O 1
ATOM 660 N N . ASN A 1 83 ? 7.838 13.933 -10.572 1.00 86.94 83 ASN A N 1
ATOM 661 C CA . ASN A 1 83 ? 9.048 13.645 -11.342 1.00 86.94 83 ASN A CA 1
ATOM 662 C C . ASN A 1 83 ? 9.748 14.921 -11.827 1.00 86.94 83 ASN A C 1
ATOM 664 O O . ASN A 1 83 ? 10.969 15.011 -11.732 1.00 86.94 83 ASN A O 1
ATOM 668 N N . MET A 1 84 ? 9.008 15.926 -12.306 1.00 89.62 84 MET A N 1
ATOM 669 C CA . MET A 1 84 ? 9.588 17.211 -12.715 1.00 89.62 84 MET A CA 1
ATOM 670 C C . MET A 1 84 ? 10.223 17.960 -11.538 1.00 89.62 84 MET A C 1
ATOM 672 O O 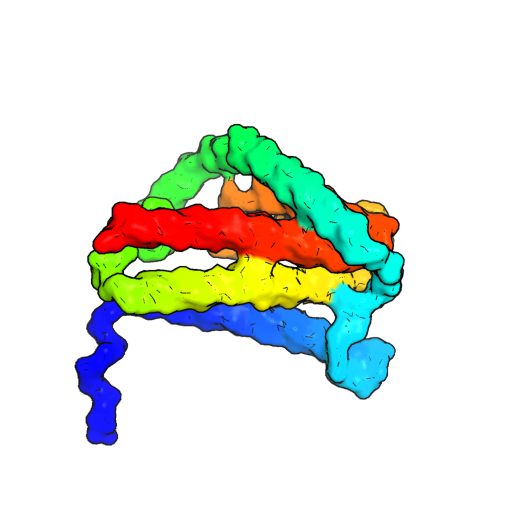. MET A 1 84 ? 11.320 18.502 -11.680 1.00 89.62 84 MET A O 1
ATOM 676 N N . LEU A 1 85 ? 9.561 17.972 -10.378 1.00 90.00 85 LEU A N 1
ATOM 677 C CA . LEU A 1 85 ? 10.053 18.645 -9.172 1.00 90.00 85 LEU A CA 1
ATOM 678 C C . LEU A 1 85 ? 11.341 18.003 -8.642 1.00 90.00 85 LEU A C 1
ATOM 680 O O . LEU A 1 85 ? 12.259 18.713 -8.227 1.00 90.00 85 LEU A O 1
ATOM 684 N N . PHE A 1 86 ? 11.428 16.671 -8.675 1.00 87.56 86 PHE A N 1
ATOM 685 C CA . PHE A 1 86 ? 12.569 15.933 -8.130 1.00 87.56 86 PHE A CA 1
ATOM 686 C C . PHE A 1 86 ? 13.640 15.560 -9.163 1.00 87.56 86 PHE A C 1
ATOM 688 O O . PHE A 1 86 ? 14.742 15.185 -8.759 1.00 87.56 86 PHE A O 1
ATOM 695 N N . ALA A 1 87 ? 13.398 15.748 -10.466 1.00 85.81 87 ALA A N 1
ATOM 696 C CA . ALA A 1 87 ? 14.346 15.423 -11.538 1.00 85.81 87 ALA A CA 1
ATOM 697 C C . ALA A 1 87 ? 15.783 15.935 -11.304 1.00 85.81 87 ALA A C 1
ATOM 699 O O . ALA A 1 87 ? 16.717 15.153 -11.510 1.00 85.81 87 ALA A O 1
ATOM 700 N N . PRO A 1 88 ? 16.024 17.181 -10.836 1.00 87.69 88 PRO A N 1
ATOM 701 C CA . PRO A 1 88 ? 17.387 17.653 -10.579 1.00 87.69 88 PRO A CA 1
ATOM 702 C C . PRO A 1 88 ? 18.108 16.844 -9.493 1.00 87.69 88 PRO A C 1
ATOM 704 O O . PRO A 1 88 ? 19.316 16.622 -9.582 1.00 87.69 88 PRO A O 1
ATOM 707 N N . ILE A 1 89 ? 17.371 16.405 -8.471 1.00 85.62 89 ILE A N 1
ATOM 708 C CA . ILE A 1 89 ? 17.899 15.629 -7.345 1.00 85.62 89 ILE A CA 1
ATOM 709 C C . ILE A 1 89 ? 18.123 14.187 -7.787 1.00 85.62 89 ILE A C 1
ATOM 711 O O . ILE A 1 89 ? 19.222 13.660 -7.613 1.00 85.62 89 ILE A O 1
ATOM 715 N N . THR A 1 90 ? 17.121 13.575 -8.423 1.00 80.25 90 THR A N 1
ATOM 716 C CA . THR A 1 90 ? 17.206 12.201 -8.924 1.00 80.25 90 THR A CA 1
ATOM 717 C C . THR A 1 90 ? 18.363 12.051 -9.906 1.00 80.25 90 THR A C 1
ATOM 719 O O . THR A 1 90 ? 19.165 11.141 -9.732 1.00 80.25 90 THR A O 1
ATOM 722 N N . LYS A 1 91 ? 18.546 12.994 -10.844 1.00 82.75 91 LYS A N 1
ATOM 723 C CA . LYS A 1 91 ? 19.662 12.970 -11.805 1.00 82.75 91 LYS A CA 1
ATOM 724 C C . LYS A 1 91 ? 21.030 13.025 -11.122 1.00 82.75 91 LYS A C 1
ATOM 726 O O . LYS A 1 91 ? 21.953 12.327 -11.526 1.00 82.75 91 LYS A O 1
ATOM 731 N N . ARG A 1 92 ? 21.187 13.842 -10.074 1.00 85.06 92 ARG A N 1
ATOM 732 C CA . ARG A 1 92 ? 22.441 13.882 -9.298 1.00 85.06 92 ARG A CA 1
ATOM 733 C C . ARG A 1 92 ? 22.683 12.565 -8.568 1.00 85.06 92 ARG A C 1
ATOM 735 O O . ARG A 1 92 ? 23.808 12.079 -8.565 1.00 85.06 92 ARG A O 1
ATOM 742 N N . LEU A 1 93 ? 21.640 11.984 -7.982 1.00 80.44 93 LEU A N 1
ATOM 743 C CA . LEU A 1 93 ? 21.746 10.724 -7.252 1.00 80.44 93 LEU A CA 1
ATOM 744 C C . LEU A 1 93 ? 22.055 9.544 -8.170 1.00 80.44 93 LEU A C 1
ATOM 746 O 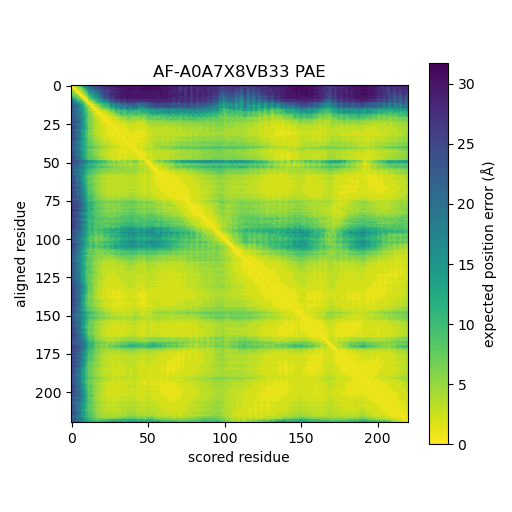O . LEU A 1 93 ? 22.900 8.738 -7.799 1.00 80.44 93 LEU A O 1
ATOM 750 N N . THR A 1 94 ? 21.469 9.469 -9.369 1.00 75.00 94 THR A N 1
ATOM 751 C CA . THR A 1 94 ? 21.748 8.400 -10.350 1.00 75.00 94 THR A CA 1
ATOM 752 C C . THR A 1 94 ? 23.211 8.349 -10.790 1.00 75.00 94 THR A C 1
ATOM 754 O O . THR A 1 94 ? 23.682 7.294 -11.191 1.00 75.00 94 THR A O 1
ATOM 757 N N . HIS A 1 95 ? 23.958 9.454 -10.685 1.00 78.38 95 HIS A N 1
ATOM 758 C CA . HIS A 1 95 ? 25.404 9.459 -10.943 1.00 78.38 95 HIS A CA 1
ATOM 759 C C . HIS A 1 95 ? 26.242 8.908 -9.777 1.00 78.38 95 HIS A C 1
ATOM 761 O O . HIS A 1 95 ? 27.418 8.609 -9.966 1.00 78.38 95 HIS A O 1
ATOM 767 N N . ILE A 1 96 ? 25.663 8.808 -8.577 1.00 82.00 96 ILE A N 1
ATOM 768 C CA . ILE A 1 96 ? 26.355 8.425 -7.337 1.00 82.00 96 ILE A CA 1
ATOM 769 C C . ILE A 1 96 ? 25.947 7.011 -6.899 1.00 82.00 96 ILE A C 1
ATOM 771 O O . ILE A 1 96 ? 26.751 6.290 -6.309 1.00 82.00 96 ILE A O 1
ATOM 775 N N . ILE A 1 97 ? 24.707 6.601 -7.177 1.00 72.44 97 ILE A N 1
ATOM 776 C CA . ILE A 1 97 ? 24.222 5.255 -6.865 1.00 72.44 97 ILE A CA 1
ATOM 777 C C . ILE A 1 97 ? 24.615 4.260 -7.966 1.00 72.44 97 ILE A C 1
ATOM 779 O O . ILE A 1 97 ? 24.645 4.618 -9.143 1.00 72.44 97 ILE A O 1
ATOM 783 N N . PRO A 1 98 ? 24.892 2.994 -7.611 1.00 71.31 98 PRO A N 1
ATOM 784 C CA . PRO A 1 98 ? 25.173 1.961 -8.597 1.00 71.31 98 PRO A CA 1
ATOM 785 C C . PRO A 1 98 ? 24.049 1.810 -9.643 1.00 71.31 98 PRO A C 1
ATOM 787 O O . PRO A 1 98 ? 22.879 1.871 -9.262 1.00 71.31 98 PRO A O 1
ATOM 790 N N . PRO A 1 99 ? 24.365 1.518 -10.924 1.00 66.12 99 PRO A N 1
ATOM 791 C CA . PRO A 1 99 ? 23.379 1.449 -12.013 1.00 66.12 99 PRO A CA 1
ATOM 792 C C . PRO A 1 99 ? 22.225 0.473 -11.779 1.00 66.12 99 PRO A C 1
ATOM 794 O O . PRO A 1 99 ? 21.132 0.668 -12.291 1.00 66.12 99 PRO A O 1
ATOM 797 N N . TYR A 1 100 ? 22.447 -0.570 -10.981 1.00 63.88 100 TYR A N 1
ATOM 798 C CA . TYR A 1 100 ? 21.407 -1.535 -10.642 1.00 63.88 100 TYR A CA 1
ATOM 799 C C . TYR A 1 100 ? 20.314 -0.940 -9.728 1.00 63.88 100 TYR A C 1
ATOM 801 O O . TYR A 1 100 ? 19.212 -1.468 -9.687 1.00 63.88 100 TYR A O 1
ATOM 809 N N . PHE A 1 101 ? 20.557 0.179 -9.034 1.00 64.88 101 PHE A N 1
ATOM 810 C CA . PHE A 1 101 ? 19.512 0.907 -8.301 1.00 64.88 101 PHE A CA 1
ATOM 811 C C . PHE A 1 101 ? 18.639 1.808 -9.195 1.00 64.88 101 PHE A C 1
ATOM 813 O O . PHE A 1 101 ? 17.685 2.398 -8.688 1.00 64.88 101 PHE A O 1
ATOM 820 N N . ASP A 1 102 ? 18.919 1.910 -10.499 1.00 69.25 102 ASP A N 1
ATOM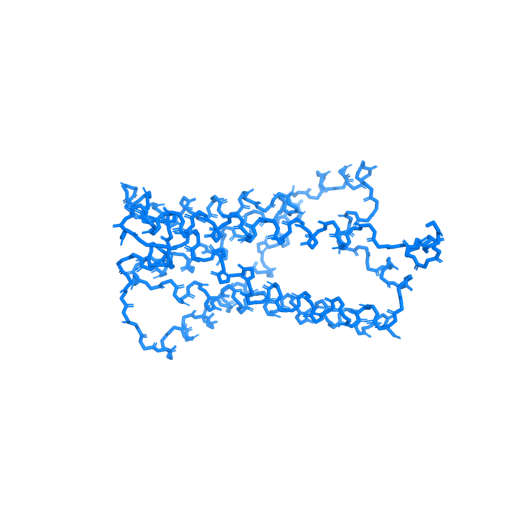 821 C CA . ASP A 1 102 ? 18.060 2.624 -11.447 1.00 69.25 102 ASP A CA 1
ATOM 822 C C . ASP A 1 102 ? 16.951 1.709 -11.981 1.00 69.25 102 ASP A C 1
ATOM 824 O O . ASP A 1 102 ? 17.160 0.874 -12.859 1.00 69.25 102 ASP A O 1
ATOM 828 N N . TRP A 1 103 ? 15.741 1.886 -11.451 1.00 62.84 103 TRP A N 1
ATOM 829 C CA . TRP A 1 103 ? 14.574 1.068 -11.798 1.00 62.84 103 TRP A CA 1
ATOM 830 C C . TRP A 1 103 ? 14.020 1.362 -13.198 1.00 62.84 103 TRP A C 1
ATOM 832 O O . TRP A 1 103 ? 13.147 0.634 -13.666 1.00 62.84 103 TRP A O 1
ATOM 842 N N . ASN A 1 104 ? 14.515 2.402 -13.876 1.00 68.56 104 ASN A N 1
ATOM 843 C CA . ASN A 1 104 ? 14.138 2.698 -15.258 1.00 68.56 104 ASN A CA 1
ATOM 844 C C . ASN A 1 104 ? 15.052 1.998 -16.274 1.00 68.56 104 ASN A C 1
ATOM 846 O O . ASN A 1 104 ? 14.735 1.966 -17.464 1.00 68.56 104 ASN A O 1
ATOM 850 N N . ASN A 1 105 ? 16.175 1.426 -15.830 1.00 72.62 105 ASN A N 1
ATOM 851 C CA . ASN A 1 105 ? 17.133 0.770 -16.709 1.00 72.62 105 ASN A CA 1
ATOM 852 C C . ASN A 1 105 ? 16.750 -0.697 -16.971 1.00 72.62 105 ASN A C 1
ATOM 854 O O . ASN A 1 105 ? 17.315 -1.637 -16.406 1.00 72.62 105 ASN A O 1
ATOM 858 N N . MET A 1 106 ? 15.784 -0.887 -17.868 1.00 72.81 106 MET A N 1
ATOM 859 C CA . MET A 1 106 ? 15.279 -2.213 -18.247 1.00 72.81 106 MET A CA 1
ATOM 860 C C . MET A 1 106 ? 16.263 -3.024 -19.104 1.00 72.81 106 MET A C 1
ATOM 862 O O . MET A 1 106 ? 16.105 -4.239 -19.219 1.00 72.81 106 MET A O 1
ATOM 866 N N . ASP A 1 107 ? 17.306 -2.403 -19.666 1.00 78.12 107 ASP A N 1
ATOM 867 C CA . ASP A 1 107 ? 18.325 -3.116 -20.449 1.00 78.12 107 ASP A CA 1
ATOM 868 C C . ASP A 1 107 ? 19.114 -4.118 -19.599 1.00 78.12 107 ASP A C 1
ATOM 870 O O . ASP A 1 107 ? 19.591 -5.133 -20.112 1.00 78.12 107 ASP A O 1
ATOM 874 N N . TYR A 1 108 ? 19.196 -3.898 -18.283 1.00 73.75 108 TYR A N 1
ATOM 875 C CA . TYR A 1 108 ? 19.834 -4.853 -17.382 1.00 73.75 108 TYR A CA 1
ATOM 876 C C . TYR A 1 108 ? 19.121 -6.213 -17.381 1.00 73.75 108 TYR A C 1
ATOM 878 O O . TYR A 1 108 ? 19.781 -7.250 -17.316 1.00 73.75 108 TYR A O 1
ATOM 886 N N . LEU A 1 109 ? 17.796 -6.228 -17.565 1.00 78.19 109 LEU A N 1
ATOM 887 C CA . LEU A 1 109 ? 17.004 -7.457 -17.558 1.00 78.19 109 LEU A CA 1
ATOM 888 C C . LEU A 1 109 ? 17.364 -8.413 -18.706 1.00 78.19 109 LEU A C 1
ATOM 890 O O . LEU A 1 109 ? 17.235 -9.626 -18.549 1.00 78.19 109 LEU A O 1
ATOM 894 N N . LYS A 1 110 ? 17.894 -7.894 -19.824 1.00 83.06 110 LYS A N 1
ATOM 895 C CA . LYS A 1 110 ? 18.345 -8.696 -20.978 1.00 83.06 110 LYS A CA 1
ATOM 896 C C . LYS A 1 110 ? 19.522 -9.625 -20.654 1.00 83.06 110 LYS A C 1
ATOM 898 O O . LYS A 1 110 ? 19.800 -10.544 -21.416 1.00 83.06 110 LYS A O 1
ATOM 903 N N . HIS A 1 111 ? 20.210 -9.408 -19.532 1.00 83.69 111 HIS A N 1
ATOM 904 C CA . HIS A 1 111 ? 21.326 -10.250 -19.091 1.00 83.69 111 HIS A CA 1
ATOM 905 C C . HIS A 1 111 ? 20.869 -11.538 -18.384 1.00 83.69 111 HIS A C 1
ATOM 907 O O . HIS A 1 111 ? 21.706 -12.383 -18.059 1.00 83.69 111 HIS A O 1
ATOM 913 N N . TYR A 1 112 ? 19.567 -11.702 -18.130 1.00 82.31 112 TYR A N 1
ATOM 914 C CA . TYR A 1 112 ? 19.008 -12.875 -17.459 1.00 82.31 112 TYR A CA 1
ATOM 915 C C . TYR A 1 112 ? 18.335 -13.838 -18.430 1.00 82.31 112 TYR A C 1
ATOM 917 O O . TYR A 1 112 ? 17.810 -13.457 -19.472 1.00 82.31 112 TYR A O 1
ATOM 925 N N . SER A 1 113 ? 18.302 -15.119 -18.056 1.00 87.81 113 SER A N 1
ATOM 926 C CA . SER A 1 113 ? 17.572 -16.119 -18.830 1.00 87.81 113 SER A CA 1
ATOM 927 C C . SER A 1 113 ? 16.059 -15.899 -18.737 1.00 87.81 113 SER A C 1
ATOM 929 O O . SER A 1 113 ? 15.529 -15.470 -17.709 1.00 87.81 113 SER A O 1
ATOM 931 N N . LYS A 1 114 ? 15.336 -16.287 -19.794 1.00 89.19 114 LYS A N 1
ATOM 932 C CA . LYS A 1 114 ? 13.867 -16.208 -19.859 1.00 89.19 114 LYS A CA 1
ATOM 933 C C . LYS A 1 114 ? 13.179 -16.867 -18.659 1.00 89.19 114 LYS A C 1
ATOM 935 O O . LYS A 1 114 ? 12.210 -16.330 -18.132 1.00 89.19 114 LYS A O 1
ATOM 940 N N . SER A 1 115 ? 13.693 -18.008 -18.199 1.00 88.19 115 SER A N 1
ATOM 941 C CA . SER A 1 115 ? 13.149 -18.723 -17.040 1.00 88.19 115 SER A CA 1
ATOM 942 C C . SER A 1 115 ? 13.279 -17.925 -15.741 1.00 88.19 115 SER A C 1
ATOM 944 O O . SER A 1 115 ? 12.347 -17.926 -14.939 1.00 88.19 115 SER A O 1
ATOM 946 N N . ILE A 1 116 ? 14.404 -17.225 -15.540 1.00 86.50 116 ILE A N 1
ATOM 947 C CA . ILE A 1 116 ? 14.613 -16.366 -14.365 1.00 86.50 116 ILE A CA 1
ATOM 948 C C . ILE A 1 116 ? 13.644 -15.184 -14.410 1.00 86.50 116 ILE A C 1
ATOM 950 O O . ILE A 1 116 ? 12.962 -14.931 -13.423 1.00 86.50 116 ILE A O 1
ATOM 954 N N . LEU A 1 117 ? 13.501 -14.526 -15.562 1.00 85.69 117 LEU A N 1
ATOM 955 C CA . LEU A 1 117 ? 12.602 -13.378 -15.713 1.00 85.69 117 LEU A CA 1
ATOM 956 C C . LEU A 1 117 ? 11.133 -13.734 -15.426 1.00 85.69 117 LEU A C 1
ATOM 958 O O . LEU A 1 117 ? 10.448 -13.005 -14.703 1.00 85.69 117 LEU A O 1
ATOM 962 N N . TRP A 1 118 ? 10.650 -14.881 -15.917 1.00 89.25 118 TRP A N 1
ATOM 963 C CA . TRP A 1 118 ? 9.296 -15.355 -15.601 1.00 89.25 118 TRP A CA 1
ATOM 964 C C . TRP A 1 118 ? 9.126 -15.728 -14.129 1.00 89.25 118 TRP A C 1
ATOM 966 O O . TRP A 1 118 ? 8.097 -15.406 -13.533 1.00 89.25 118 TRP A O 1
ATOM 976 N N . LEU A 1 119 ? 10.128 -16.369 -13.521 1.00 87.44 119 LEU A N 1
ATOM 977 C CA . LEU A 1 119 ? 10.105 -16.668 -12.091 1.00 87.44 119 LEU A CA 1
ATOM 978 C C . LEU A 1 119 ? 10.038 -15.378 -11.259 1.00 87.44 119 LEU A C 1
ATOM 980 O O . LEU A 1 119 ? 9.209 -15.285 -10.350 1.00 87.44 119 LEU A O 1
ATOM 984 N N . THR A 1 120 ? 10.843 -14.369 -11.601 1.00 84.88 120 THR A N 1
ATOM 985 C CA . THR A 1 120 ? 10.818 -13.049 -10.958 1.00 84.88 120 THR A CA 1
ATOM 986 C C . THR A 1 120 ? 9.449 -12.391 -11.115 1.00 84.88 120 THR A C 1
ATOM 988 O O . THR A 1 120 ? 8.912 -11.893 -10.129 1.00 84.88 120 THR A O 1
ATOM 991 N N . CYS A 1 121 ? 8.817 -12.471 -12.291 1.00 87.44 121 CYS A N 1
ATOM 992 C CA . CYS A 1 121 ? 7.450 -11.982 -12.498 1.00 87.44 121 CYS A CA 1
ATOM 993 C C . CYS A 1 121 ? 6.430 -12.656 -11.567 1.00 87.44 121 CYS A C 1
ATOM 995 O O . CYS A 1 121 ? 5.612 -11.967 -10.959 1.00 87.44 121 CYS A O 1
ATOM 997 N N . VAL A 1 122 ? 6.482 -13.984 -11.418 1.00 90.44 122 VAL A N 1
ATOM 998 C CA . VAL A 1 122 ? 5.564 -14.732 -10.538 1.00 90.44 122 VAL A CA 1
ATOM 999 C C . VAL A 1 122 ? 5.783 -14.360 -9.070 1.00 90.44 122 VAL A C 1
ATOM 1001 O O . VAL A 1 122 ? 4.821 -14.086 -8.348 1.00 90.44 122 VAL A O 1
ATOM 1004 N N . ILE A 1 123 ? 7.041 -14.314 -8.625 1.00 87.06 123 ILE A N 1
ATOM 1005 C CA . ILE A 1 123 ? 7.391 -13.936 -7.250 1.00 87.06 123 ILE A CA 1
ATOM 1006 C C . ILE A 1 123 ? 6.962 -12.493 -6.968 1.00 87.06 123 ILE A C 1
ATOM 1008 O O . ILE A 1 123 ? 6.323 -12.235 -5.944 1.00 87.06 123 ILE A O 1
ATOM 1012 N N . TYR A 1 124 ? 7.277 -11.569 -7.879 1.00 85.50 124 TYR A N 1
ATOM 1013 C CA . TYR A 1 124 ? 6.880 -10.170 -7.786 1.00 85.50 124 TYR A CA 1
ATOM 1014 C C . TYR A 1 124 ? 5.363 -10.041 -7.729 1.00 85.50 124 TYR A C 1
ATOM 1016 O O . TYR A 1 124 ? 4.859 -9.369 -6.840 1.00 85.50 124 TYR A O 1
ATOM 1024 N N . PHE A 1 125 ? 4.620 -10.739 -8.587 1.00 90.19 125 PHE A N 1
ATOM 1025 C CA . PHE A 1 125 ? 3.161 -10.723 -8.566 1.00 90.19 125 PHE A CA 1
ATOM 1026 C C . PHE A 1 125 ? 2.603 -11.166 -7.206 1.00 90.19 125 PHE A C 1
ATOM 1028 O O . PHE A 1 125 ? 1.827 -10.440 -6.591 1.00 90.19 125 PHE A O 1
ATOM 1035 N N . ILE A 1 126 ? 3.039 -12.312 -6.677 1.00 92.25 126 ILE A N 1
ATOM 1036 C CA . ILE A 1 126 ? 2.536 -12.829 -5.393 1.00 92.25 126 ILE A CA 1
ATOM 1037 C C . ILE A 1 126 ? 2.861 -11.868 -4.239 1.00 92.25 126 ILE A C 1
ATOM 1039 O O . ILE A 1 126 ? 1.988 -11.544 -3.424 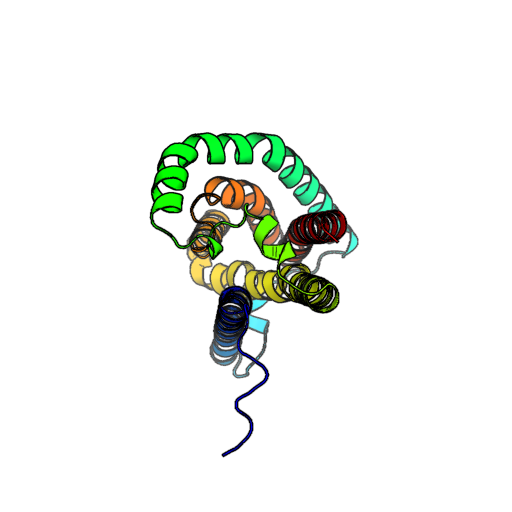1.00 92.25 126 ILE A O 1
ATOM 1043 N N . LEU A 1 127 ? 4.112 -11.409 -4.157 1.00 89.06 127 LEU A N 1
ATOM 1044 C CA . LEU A 1 127 ? 4.557 -10.547 -3.065 1.00 89.06 127 LEU A CA 1
ATOM 1045 C C . LEU A 1 127 ? 3.998 -9.133 -3.169 1.00 89.06 127 LEU A C 1
ATOM 1047 O O . LEU A 1 127 ? 3.518 -8.604 -2.172 1.00 89.06 127 LEU A O 1
ATOM 1051 N N . ASN A 1 128 ? 4.047 -8.529 -4.350 1.00 88.75 128 ASN A N 1
ATOM 1052 C CA . ASN A 1 128 ? 3.663 -7.141 -4.561 1.00 88.75 128 ASN A CA 1
ATOM 1053 C C . ASN A 1 128 ? 2.145 -6.966 -4.608 1.00 88.75 128 ASN A C 1
ATOM 1055 O O . ASN A 1 128 ? 1.654 -5.968 -4.103 1.00 88.75 128 ASN A O 1
ATOM 1059 N N . VAL A 1 129 ? 1.388 -7.907 -5.182 1.00 94.94 129 VAL A N 1
ATOM 1060 C CA . VAL A 1 129 ? -0.073 -7.758 -5.330 1.00 94.94 129 VAL A CA 1
ATOM 1061 C C . VAL A 1 129 ? -0.822 -8.211 -4.084 1.00 94.94 129 VAL A C 1
ATOM 1063 O O . VAL A 1 129 ? -1.824 -7.598 -3.731 1.00 94.94 129 VAL A O 1
ATOM 1066 N N . PHE A 1 130 ? -0.350 -9.258 -3.401 1.00 95.94 130 PHE A N 1
ATOM 1067 C CA . PHE A 1 130 ? -1.093 -9.858 -2.291 1.00 95.94 130 PHE A CA 1
ATOM 1068 C C . PHE A 1 130 ? -0.365 -9.741 -0.957 1.00 95.94 130 PHE A C 1
ATOM 1070 O O . PHE A 1 130 ? -0.861 -9.079 -0.050 1.00 95.94 130 PHE A O 1
ATOM 1077 N N . ILE A 1 131 ? 0.795 -10.386 -0.803 1.00 95.19 131 ILE A N 1
ATOM 1078 C CA . ILE A 1 131 ? 1.392 -10.567 0.531 1.00 95.19 131 ILE A CA 1
ATOM 1079 C C . ILE A 1 131 ? 1.799 -9.223 1.150 1.00 95.19 131 ILE A C 1
ATOM 1081 O O . ILE A 1 131 ? 1.431 -8.953 2.292 1.00 95.19 131 ILE A O 1
ATOM 1085 N N . GLY A 1 132 ? 2.519 -8.384 0.404 1.00 93.19 132 GLY A N 1
ATOM 1086 C CA . GLY A 1 132 ? 2.955 -7.056 0.834 1.00 93.19 132 GLY A CA 1
ATOM 1087 C C . GLY A 1 132 ? 1.773 -6.173 1.232 1.00 93.19 132 GLY A C 1
ATOM 1088 O O . GLY A 1 132 ? 1.649 -5.864 2.418 1.00 93.19 132 GLY A O 1
ATOM 1089 N N . PRO A 1 133 ? 0.845 -5.858 0.308 1.00 95.50 133 PRO A N 1
ATOM 1090 C CA . PRO A 1 133 ? -0.319 -5.027 0.597 1.00 95.50 133 PRO A CA 1
ATOM 1091 C C . PRO A 1 133 ? -1.144 -5.508 1.786 1.00 95.50 133 PRO A C 1
ATOM 1093 O O . PRO A 1 133 ? -1.476 -4.720 2.664 1.00 95.50 133 PRO A O 1
ATOM 1096 N N . ILE A 1 134 ? -1.454 -6.805 1.876 1.00 97.94 134 ILE A N 1
ATOM 1097 C CA . ILE A 1 134 ? -2.277 -7.328 2.976 1.00 97.94 134 ILE A CA 1
ATOM 1098 C C . ILE A 1 134 ? -1.585 -7.100 4.324 1.00 97.94 134 ILE A C 1
ATOM 1100 O O . ILE A 1 134 ? -2.222 -6.656 5.282 1.00 97.94 134 ILE A O 1
ATOM 1104 N N . VAL A 1 135 ? -0.285 -7.382 4.407 1.00 97.62 135 VAL A N 1
ATOM 1105 C CA . VAL A 1 135 ? 0.494 -7.220 5.641 1.00 97.62 135 VAL A CA 1
ATOM 1106 C C . VAL A 1 135 ? 0.651 -5.747 6.009 1.00 97.62 135 VAL A C 1
ATOM 1108 O O . VAL A 1 135 ? 0.449 -5.382 7.171 1.00 97.62 135 VAL A O 1
ATOM 1111 N N . GLU A 1 136 ? 0.932 -4.899 5.027 1.00 96.94 136 GLU A N 1
ATOM 1112 C CA . GLU A 1 136 ? 1.057 -3.460 5.227 1.00 96.94 136 GLU A CA 1
ATOM 1113 C C . GLU A 1 136 ? -0.262 -2.851 5.709 1.00 96.94 136 GLU A C 1
ATOM 1115 O O . GLU A 1 136 ? -0.270 -2.063 6.653 1.00 96.94 136 GLU A O 1
ATOM 1120 N N . GLU A 1 137 ? -1.402 -3.254 5.151 1.00 97.88 137 GLU A N 1
ATOM 1121 C CA . GLU A 1 137 ? -2.709 -2.761 5.593 1.00 97.88 137 GLU A CA 1
ATOM 1122 C C . GLU A 1 137 ? -3.074 -3.242 7.001 1.00 97.88 137 GLU A C 1
ATOM 1124 O O . GLU A 1 137 ? -3.571 -2.449 7.809 1.00 97.88 137 GLU A O 1
ATOM 1129 N N . LEU A 1 138 ? -2.763 -4.498 7.343 1.00 97.88 138 LEU A N 1
ATOM 1130 C CA . LEU A 1 138 ? -2.918 -5.013 8.709 1.00 97.88 138 LEU A CA 1
ATOM 1131 C C . LEU A 1 138 ? -2.088 -4.212 9.717 1.00 97.88 138 LEU A C 1
ATOM 1133 O O . LEU A 1 138 ? -2.561 -3.927 10.821 1.00 97.88 138 LEU A O 1
ATOM 1137 N N . PHE A 1 139 ? -0.862 -3.843 9.348 1.00 97.75 139 PHE A N 1
ATOM 1138 C CA . PHE A 1 139 ? 0.033 -3.085 10.210 1.00 97.75 139 PHE A CA 1
ATOM 1139 C C . PHE A 1 139 ? -0.355 -1.602 10.294 1.00 97.75 139 PHE A C 1
ATOM 1141 O O . PHE A 1 139 ? -0.577 -1.098 11.393 1.00 97.75 139 PHE A O 1
ATOM 1148 N N . PHE A 1 140 ? -0.470 -0.897 9.168 1.00 97.50 140 PHE A N 1
ATOM 1149 C CA . PHE A 1 140 ? -0.699 0.549 9.132 1.00 97.50 140 PHE A CA 1
ATOM 1150 C C . PHE A 1 140 ? -2.161 0.920 9.418 1.00 97.50 140 PHE A C 1
ATOM 1152 O O . PHE A 1 140 ? -2.436 1.707 10.330 1.00 97.50 140 PHE A O 1
ATOM 1159 N N . ARG A 1 141 ? -3.112 0.368 8.653 1.00 96.81 141 ARG A N 1
ATOM 1160 C CA . ARG A 1 141 ? -4.540 0.753 8.706 1.00 96.81 141 ARG A CA 1
ATOM 1161 C C . ARG A 1 141 ? -5.303 -0.002 9.792 1.00 96.81 141 ARG A C 1
ATOM 1163 O O . ARG A 1 141 ? -6.291 0.505 10.313 1.00 96.81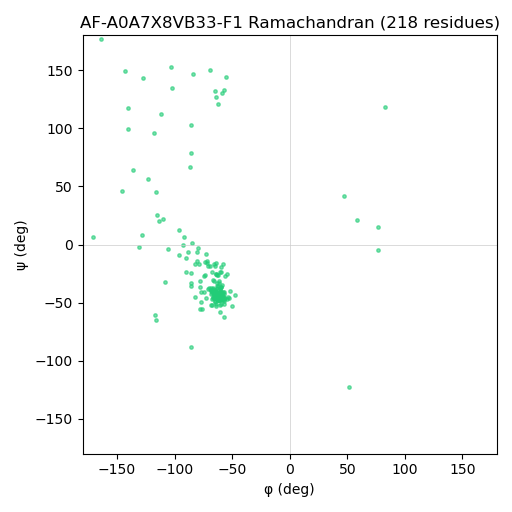 141 ARG A O 1
ATOM 1170 N N . GLY A 1 142 ? -4.808 -1.176 10.164 1.00 96.25 142 GLY A N 1
ATOM 1171 C CA . GLY A 1 142 ? -5.275 -1.942 11.309 1.00 96.25 142 GLY A CA 1
ATOM 1172 C C . GLY A 1 142 ? -4.606 -1.526 12.617 1.00 96.25 142 GLY A C 1
ATOM 1173 O O . GLY A 1 142 ? -5.089 -0.666 13.359 1.00 96.25 142 GLY A O 1
ATOM 1174 N N . TYR A 1 143 ? -3.469 -2.159 12.902 1.00 97.12 143 TYR A N 1
ATOM 1175 C CA . TYR A 1 143 ? -2.799 -2.090 14.196 1.00 97.12 143 TYR A CA 1
ATOM 1176 C C . TYR A 1 143 ? -2.382 -0.661 14.573 1.00 97.12 143 TYR A C 1
ATOM 1178 O O . TYR A 1 143 ? -2.835 -0.140 15.593 1.00 97.12 143 TYR A O 1
ATOM 1186 N N . LEU A 1 144 ? -1.563 0.004 13.757 1.00 96.62 144 LEU A N 1
ATOM 1187 C CA . LEU A 1 144 ? -0.992 1.315 14.074 1.00 96.62 144 LEU A CA 1
ATOM 1188 C C . LEU A 1 144 ? -2.072 2.400 14.170 1.00 96.62 144 LEU A C 1
ATOM 1190 O O . LEU A 1 144 ? -2.056 3.196 15.109 1.00 96.62 144 LEU A O 1
ATOM 1194 N N . THR A 1 145 ? -3.053 2.375 13.263 1.00 96.19 145 THR A N 1
ATOM 1195 C CA . THR A 1 145 ? -4.237 3.254 13.297 1.00 96.19 145 THR A CA 1
ATOM 1196 C C . THR A 1 145 ? -4.962 3.168 14.639 1.00 96.19 145 THR A C 1
ATOM 1198 O O . THR A 1 145 ? -5.274 4.203 15.231 1.00 96.19 145 THR A O 1
ATOM 1201 N N . SER A 1 146 ? -5.167 1.958 15.175 1.00 94.44 146 SER A N 1
ATOM 1202 C CA . SER A 1 146 ? -5.799 1.788 16.491 1.00 94.44 146 SER A CA 1
ATOM 1203 C C . SER A 1 146 ? -4.971 2.403 17.632 1.00 94.44 146 SER A C 1
ATOM 1205 O O . SER A 1 146 ? -5.535 3.006 18.550 1.00 94.44 146 SER A O 1
ATOM 1207 N N . LYS A 1 147 ? -3.632 2.331 17.548 1.00 95.31 147 LYS A N 1
ATOM 1208 C CA . LYS A 1 147 ? -2.698 2.841 18.570 1.00 95.31 147 LYS A CA 1
ATOM 1209 C C . LYS A 1 147 ? -2.564 4.351 18.596 1.00 95.31 147 LYS A C 1
ATOM 1211 O O . LYS A 1 147 ? -2.272 4.910 19.650 1.00 95.31 147 LYS A O 1
ATOM 1216 N N . ILE A 1 148 ? -2.800 5.015 17.471 1.00 95.56 148 ILE A N 1
ATOM 1217 C CA . ILE A 1 148 ? -2.728 6.477 17.382 1.00 95.56 148 ILE A CA 1
ATOM 1218 C C . ILE A 1 148 ? -4.107 7.123 17.186 1.00 95.56 148 ILE A C 1
ATOM 1220 O O . ILE A 1 148 ? -4.216 8.266 16.742 1.00 95.56 148 ILE A O 1
ATOM 1224 N N . SER A 1 149 ? -5.172 6.416 17.569 1.00 93.19 149 SER A N 1
ATOM 1225 C CA . SER A 1 149 ? -6.567 6.879 17.500 1.00 93.19 149 SER A CA 1
ATOM 1226 C C . SER A 1 149 ? -6.839 8.174 18.282 1.00 93.19 149 SER A C 1
ATOM 1228 O O . SER A 1 149 ? -7.807 8.875 17.988 1.00 93.19 149 SER A O 1
ATOM 1230 N N . ARG A 1 150 ? -5.945 8.567 19.205 1.00 96.19 150 ARG A N 1
ATOM 1231 C CA . ARG A 1 150 ? -5.977 9.869 19.901 1.00 96.19 150 ARG A CA 1
ATOM 1232 C C . ARG A 1 150 ? -6.008 11.079 18.957 1.00 96.19 150 ARG A C 1
ATOM 1234 O O . ARG A 1 150 ? -6.522 12.124 19.342 1.00 96.19 150 ARG A O 1
ATOM 1241 N N . PHE A 1 151 ? -5.495 10.938 17.731 1.00 96.50 151 PHE A N 1
ATOM 1242 C CA . PHE A 1 151 ? -5.503 11.997 16.714 1.00 96.50 151 PHE A CA 1
ATOM 1243 C C . PHE A 1 151 ? -6.813 12.068 15.901 1.00 96.50 151 PHE A C 1
ATOM 1245 O O . PHE A 1 151 ? -6.950 12.933 15.035 1.00 96.50 151 PHE A O 1
ATOM 1252 N N . LYS A 1 152 ? -7.80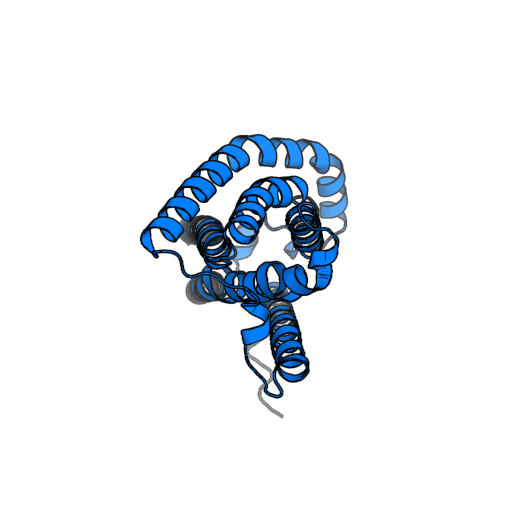3 11.213 16.201 1.00 94.44 152 LYS A N 1
ATOM 1253 C CA . LYS A 1 152 ? -9.164 11.244 15.637 1.00 94.44 152 LYS A CA 1
ATOM 1254 C C . LYS A 1 152 ? -9.156 11.306 14.098 1.00 94.44 152 LYS A C 1
ATOM 1256 O O . LYS A 1 152 ? -8.586 10.436 13.451 1.00 94.44 152 LYS A O 1
ATOM 1261 N N . SER A 1 153 ? -9.779 12.320 13.497 1.00 95.06 153 SER A N 1
ATOM 1262 C CA . SER A 1 153 ? -9.884 12.486 12.040 1.00 95.06 153 SER A CA 1
ATOM 1263 C C . SER A 1 153 ? -8.546 12.727 11.339 1.00 95.06 153 SER A C 1
ATOM 1265 O O . SER A 1 153 ? -8.459 12.503 10.134 1.00 95.06 153 SER A O 1
ATOM 1267 N N . TYR A 1 154 ? -7.499 13.129 12.067 1.00 97.25 154 TYR A N 1
ATOM 1268 C CA . TYR A 1 154 ? -6.148 13.268 11.517 1.00 97.25 154 TYR A CA 1
ATOM 1269 C C . TYR A 1 154 ? -5.390 11.937 11.459 1.00 97.25 154 TYR A C 1
ATOM 1271 O O . TYR A 1 154 ? -4.409 11.826 10.725 1.00 97.25 154 TYR A O 1
ATOM 1279 N N . THR A 1 155 ? -5.841 10.905 12.183 1.00 96.94 155 THR A N 1
ATOM 1280 C CA . THR A 1 155 ? -5.213 9.576 12.184 1.00 96.94 155 THR A CA 1
ATOM 1281 C C . THR A 1 155 ? -4.974 9.011 10.773 1.00 96.94 155 THR A C 1
ATOM 1283 O O . THR A 1 155 ? -3.824 8.673 10.490 1.00 96.94 155 THR A O 1
ATOM 1286 N N . PRO A 1 156 ? -5.962 8.930 9.853 1.00 97.38 156 PRO A N 1
ATOM 1287 C CA . PRO A 1 156 ? -5.722 8.384 8.510 1.00 97.38 156 PRO A CA 1
ATOM 1288 C C . PRO A 1 156 ? -4.687 9.179 7.700 1.00 97.38 156 PRO A C 1
ATOM 1290 O O . PRO A 1 156 ? -3.949 8.586 6.911 1.00 97.38 156 PRO A O 1
ATOM 1293 N N . PHE A 1 157 ? -4.585 10.495 7.912 1.00 98.31 157 PHE A N 1
ATOM 1294 C CA . PHE A 1 157 ? -3.564 11.322 7.267 1.00 98.31 157 PHE A CA 1
ATOM 1295 C C . PHE A 1 157 ? -2.165 10.987 7.796 1.00 98.31 157 PHE A C 1
ATOM 1297 O O . PHE A 1 157 ? -1.286 10.636 7.011 1.00 98.31 157 PHE A O 1
ATOM 1304 N N . ILE A 1 158 ? -1.984 10.989 9.122 1.00 98.19 158 ILE A N 1
ATOM 1305 C CA . ILE A 1 158 ? -0.702 10.659 9.770 1.00 98.19 158 ILE A CA 1
ATOM 1306 C C . ILE A 1 158 ? -0.224 9.264 9.347 1.00 98.19 158 ILE A C 1
ATOM 1308 O O . ILE A 1 158 ? 0.931 9.093 8.965 1.00 98.19 158 ILE A O 1
ATOM 1312 N N . ILE A 1 159 ? -1.119 8.272 9.361 1.00 97.50 159 ILE A N 1
ATOM 1313 C CA . ILE A 1 159 ? -0.805 6.901 8.934 1.00 97.50 159 ILE A CA 1
ATOM 1314 C C . ILE A 1 159 ? -0.370 6.855 7.474 1.00 97.50 159 ILE A C 1
ATOM 1316 O O . ILE A 1 159 ? 0.562 6.128 7.146 1.00 97.50 159 ILE A O 1
ATOM 1320 N N . THR A 1 160 ? -1.013 7.627 6.601 1.00 97.88 160 THR A N 1
ATOM 1321 C CA . THR A 1 160 ? -0.654 7.662 5.180 1.00 97.88 160 THR A CA 1
ATOM 1322 C C . THR A 1 160 ? 0.715 8.302 4.959 1.00 97.88 160 THR A C 1
ATOM 1324 O O . THR A 1 160 ? 1.499 7.786 4.166 1.00 97.88 160 THR A O 1
ATOM 1327 N N . VAL A 1 161 ? 1.043 9.369 5.692 1.00 97.38 161 VAL A N 1
ATOM 1328 C CA . VAL A 1 161 ? 2.381 9.978 5.653 1.00 97.38 161 VAL A CA 1
ATOM 1329 C C . VAL A 1 161 ? 3.439 8.984 6.134 1.00 97.38 161 VAL A C 1
ATOM 1331 O O . VAL A 1 161 ? 4.429 8.774 5.440 1.00 97.38 161 VAL A O 1
ATOM 1334 N N . LEU A 1 162 ? 3.213 8.312 7.268 1.00 96.56 162 LEU A N 1
ATOM 1335 C CA . LEU A 1 162 ? 4.131 7.287 7.785 1.00 96.56 162 LEU A CA 1
ATOM 1336 C C . LEU A 1 162 ? 4.297 6.116 6.811 1.00 96.56 162 LEU A C 1
ATOM 1338 O O . LEU A 1 162 ? 5.419 5.682 6.563 1.00 96.56 162 LEU A O 1
ATOM 1342 N N . PHE A 1 163 ? 3.193 5.636 6.234 1.00 95.56 163 PHE A N 1
ATOM 1343 C CA . PHE A 1 163 ? 3.202 4.616 5.188 1.00 95.56 163 PHE A CA 1
ATOM 1344 C C . PHE A 1 163 ? 4.037 5.068 3.991 1.00 95.56 163 PHE A C 1
ATOM 1346 O O . PHE A 1 163 ? 4.817 4.286 3.458 1.00 95.56 163 PHE A O 1
ATOM 1353 N N . SER A 1 164 ? 3.931 6.336 3.592 1.00 94.19 164 SER A N 1
ATOM 1354 C CA . SER A 1 164 ? 4.723 6.855 2.488 1.00 94.19 164 SER A CA 1
ATOM 1355 C C . SER A 1 164 ? 6.210 6.917 2.808 1.00 94.19 164 SER A C 1
ATOM 1357 O O . SER A 1 164 ? 7.011 6.337 2.079 1.00 94.19 164 SER A O 1
ATOM 1359 N N . LEU A 1 165 ? 6.577 7.539 3.927 1.00 91.19 165 LEU A N 1
ATOM 1360 C CA . LEU A 1 165 ? 7.974 7.704 4.339 1.00 91.19 165 LEU A CA 1
ATOM 1361 C C . LEU A 1 165 ? 8.691 6.370 4.580 1.00 91.19 165 LEU A C 1
ATOM 1363 O O . LEU A 1 165 ? 9.902 6.289 4.412 1.00 91.19 165 LEU A O 1
ATOM 1367 N N . TYR A 1 166 ? 7.945 5.322 4.931 1.00 86.94 166 TYR A N 1
ATOM 1368 C CA . TYR A 1 166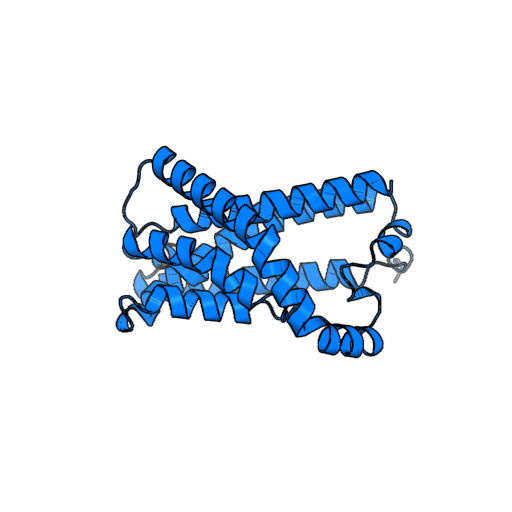 ? 8.459 3.962 5.079 1.00 86.94 166 TYR A CA 1
ATOM 1369 C C . TYR A 1 166 ? 9.085 3.391 3.781 1.00 86.94 166 TYR A C 1
ATOM 1371 O O . TYR A 1 166 ? 9.969 2.537 3.854 1.00 86.94 166 TYR A O 1
ATOM 1379 N N . HIS A 1 167 ? 8.710 3.889 2.598 1.00 84.12 167 HIS A N 1
ATOM 1380 C CA . HIS A 1 167 ? 9.237 3.411 1.314 1.00 84.12 167 HIS A CA 1
ATOM 1381 C C . HIS A 1 167 ? 10.543 4.114 0.918 1.00 84.12 167 HIS A C 1
ATOM 1383 O O . HIS A 1 167 ? 10.610 4.843 -0.078 1.00 84.12 167 HIS A O 1
ATOM 1389 N N . PHE A 1 168 ? 11.606 3.866 1.676 1.00 75.38 168 PHE A N 1
ATOM 1390 C CA . PHE A 1 168 ? 12.923 4.474 1.450 1.00 75.38 168 PHE A CA 1
ATOM 1391 C C . PHE A 1 168 ? 13.536 4.171 0.070 1.00 75.38 168 PHE A C 1
ATOM 1393 O O . PHE A 1 168 ? 14.420 4.899 -0.370 1.00 75.38 168 PHE A O 1
ATOM 1400 N N . TRP A 1 169 ? 13.068 3.127 -0.622 1.00 69.88 169 TRP A N 1
ATOM 1401 C CA . TRP A 1 169 ? 13.526 2.743 -1.964 1.00 69.88 169 TRP A CA 1
ATOM 1402 C C . TRP A 1 169 ? 12.900 3.569 -3.100 1.00 69.88 169 TRP A C 1
ATOM 1404 O O . TRP A 1 169 ? 13.412 3.545 -4.212 1.00 69.88 169 TRP A O 1
ATOM 1414 N N . LEU A 1 170 ? 11.824 4.320 -2.834 1.00 74.50 170 LEU A N 1
ATOM 1415 C CA . LEU A 1 170 ? 11.202 5.255 -3.782 1.00 74.50 170 LEU A CA 1
ATOM 1416 C C . LEU A 1 170 ? 10.866 6.576 -3.063 1.00 74.50 170 LEU A C 1
ATOM 1418 O O . LEU A 1 170 ? 9.685 6.914 -2.908 1.00 74.50 170 LEU A O 1
ATOM 1422 N N . PRO A 1 171 ? 11.890 7.314 -2.586 1.00 72.75 171 PRO A N 1
ATOM 1423 C CA . PRO A 1 171 ? 11.700 8.484 -1.728 1.00 72.75 171 PRO A CA 1
ATOM 1424 C C . PRO A 1 171 ? 11.113 9.690 -2.478 1.00 72.75 171 PRO A C 1
ATOM 1426 O O . PRO A 1 171 ? 10.553 10.586 -1.851 1.00 72.75 171 PRO A O 1
ATOM 1429 N N . PHE A 1 172 ? 11.199 9.691 -3.811 1.00 81.56 172 PHE A N 1
ATOM 1430 C CA . PHE A 1 172 ? 10.670 10.740 -4.691 1.00 81.56 172 PHE A CA 1
ATOM 1431 C C . PHE A 1 172 ? 9.283 10.423 -5.261 1.00 81.56 172 PHE A C 1
ATOM 1433 O O . PHE A 1 172 ? 8.858 11.101 -6.178 1.00 81.56 172 PHE A O 1
ATOM 1440 N N . ASN A 1 173 ? 8.598 9.401 -4.733 1.00 85.62 173 ASN A N 1
ATOM 1441 C CA . ASN A 1 173 ? 7.200 9.081 -5.064 1.00 85.62 173 ASN A CA 1
ATOM 1442 C C . ASN A 1 173 ? 6.273 9.295 -3.855 1.00 85.62 173 ASN A C 1
ATOM 1444 O O . ASN A 1 173 ? 5.219 8.664 -3.730 1.00 85.62 173 ASN A O 1
ATOM 1448 N N . ASN A 1 174 ? 6.719 10.094 -2.883 1.00 90.44 174 ASN A N 1
ATOM 1449 C CA . ASN A 1 174 ? 6.035 10.246 -1.607 1.00 90.44 174 ASN A CA 1
ATOM 1450 C C . ASN A 1 174 ? 4.765 11.087 -1.736 1.00 90.44 174 ASN A C 1
ATOM 1452 O O . ASN A 1 174 ? 3.740 10.734 -1.151 1.00 90.44 174 ASN A O 1
ATOM 1456 N N . LEU A 1 175 ? 4.804 12.170 -2.510 1.00 91.81 175 LEU A N 1
ATOM 1457 C CA . LEU A 1 175 ? 3.643 13.022 -2.737 1.00 91.81 175 LEU A CA 1
ATOM 1458 C C . LEU A 1 175 ? 2.556 12.246 -3.480 1.00 91.81 175 LEU A C 1
ATOM 1460 O O . LEU A 1 175 ? 1.408 12.216 -3.024 1.00 91.81 175 LEU A O 1
ATOM 1464 N N . PHE A 1 176 ? 2.924 11.557 -4.563 1.00 92.94 176 PHE A N 1
ATOM 1465 C CA . PHE A 1 176 ? 2.003 10.698 -5.296 1.00 92.94 176 PHE A CA 1
ATOM 1466 C C . PHE A 1 176 ? 1.395 9.624 -4.389 1.00 92.94 176 PHE A C 1
ATOM 1468 O O . PHE A 1 176 ? 0.169 9.489 -4.328 1.00 92.94 176 PHE A O 1
ATOM 1475 N N . ARG A 1 177 ? 2.223 8.911 -3.610 1.00 94.31 177 ARG A N 1
ATOM 1476 C CA . ARG A 1 177 ? 1.740 7.856 -2.707 1.00 94.31 177 ARG A CA 1
ATOM 1477 C C . ARG A 1 177 ? 0.793 8.410 -1.643 1.00 94.31 177 ARG A C 1
ATOM 1479 O O . ARG A 1 177 ? -0.252 7.808 -1.404 1.00 94.31 177 ARG A O 1
ATOM 1486 N N . ILE A 1 178 ? 1.099 9.559 -1.038 1.00 96.44 178 ILE A N 1
ATOM 1487 C CA . ILE A 1 178 ? 0.201 10.196 -0.063 1.00 96.44 178 ILE A CA 1
ATOM 1488 C C . ILE A 1 178 ? -1.152 10.506 -0.706 1.00 96.44 178 ILE A C 1
ATOM 1490 O O . ILE A 1 178 ? -2.185 10.160 -0.131 1.00 96.44 178 ILE A O 1
ATOM 1494 N N . ILE A 1 179 ? -1.159 11.093 -1.903 1.00 96.69 179 ILE A N 1
ATOM 1495 C CA . ILE A 1 179 ? -2.391 11.488 -2.594 1.00 96.69 179 ILE A CA 1
ATOM 1496 C C . ILE A 1 179 ? -3.263 10.275 -2.937 1.00 96.69 179 ILE A C 1
ATOM 1498 O O . ILE A 1 179 ? -4.464 10.317 -2.675 1.00 96.69 179 ILE A O 1
ATOM 1502 N N . ILE A 1 180 ? -2.700 9.183 -3.465 1.00 96.50 180 ILE A N 1
ATOM 1503 C CA . ILE A 1 180 ? -3.505 8.015 -3.878 1.00 96.50 180 ILE A CA 1
ATOM 1504 C C . ILE A 1 180 ? -3.942 7.129 -2.702 1.00 96.50 180 ILE A C 1
ATOM 1506 O O . ILE A 1 180 ? -5.014 6.515 -2.747 1.00 96.50 180 ILE A O 1
ATOM 1510 N N . PHE A 1 181 ? -3.137 7.046 -1.636 1.00 97.69 181 PHE A N 1
ATOM 1511 C CA . PHE A 1 181 ? -3.436 6.184 -0.490 1.00 97.69 181 PHE A CA 1
ATOM 1512 C C . PHE A 1 181 ? -4.259 6.881 0.590 1.00 97.69 181 PHE A C 1
ATOM 1514 O O . PHE A 1 181 ? -4.953 6.194 1.345 1.00 97.69 181 PHE A O 1
ATOM 1521 N N . TYR A 1 182 ? -4.225 8.214 0.678 1.00 98.38 182 TYR A N 1
ATOM 1522 C CA . TYR A 1 182 ? -4.981 8.934 1.701 1.00 98.38 182 TYR A CA 1
ATOM 1523 C C . TYR A 1 182 ? -6.498 8.705 1.589 1.00 98.38 182 TYR A C 1
ATOM 1525 O O . TYR A 1 182 ? -7.099 8.353 2.606 1.00 98.38 182 TYR A O 1
ATOM 1533 N N . PRO A 1 183 ? -7.141 8.797 0.405 1.00 98.31 183 PRO A N 1
ATOM 1534 C CA . PRO A 1 183 ? -8.572 8.523 0.273 1.00 98.31 183 PRO A CA 1
ATOM 1535 C C . PRO A 1 183 ? -8.944 7.097 0.692 1.00 98.31 183 PRO A C 1
ATOM 1537 O O . PRO A 1 183 ? -9.934 6.901 1.398 1.00 98.31 183 PRO A O 1
ATOM 1540 N N . ALA A 1 184 ? -8.123 6.108 0.326 1.00 97.88 184 ALA A N 1
ATOM 1541 C CA . ALA A 1 184 ? -8.321 4.716 0.717 1.00 97.88 184 ALA A CA 1
ATOM 1542 C C . ALA A 1 184 ? -8.216 4.537 2.241 1.00 97.88 184 ALA A C 1
ATOM 1544 O O . ALA A 1 184 ? -9.093 3.928 2.858 1.00 97.88 184 ALA A O 1
ATOM 1545 N N . ALA A 1 185 ? -7.190 5.126 2.865 1.00 97.50 185 ALA A N 1
ATOM 1546 C CA . ALA A 1 185 ? -6.998 5.099 4.314 1.00 97.50 185 ALA A CA 1
ATOM 1547 C C . ALA A 1 185 ? -8.129 5.825 5.062 1.00 97.50 185 ALA A C 1
ATOM 1549 O O . ALA A 1 185 ? -8.634 5.322 6.065 1.00 97.50 185 ALA A O 1
ATOM 1550 N N . TYR A 1 186 ? -8.564 6.983 4.561 1.00 98.19 186 TYR A N 1
ATOM 1551 C CA . TYR A 1 186 ? -9.665 7.751 5.136 1.00 98.19 186 TYR A CA 1
ATOM 1552 C C . TYR A 1 186 ? -10.994 6.995 5.046 1.00 98.19 186 TYR A C 1
ATOM 1554 O O . TYR A 1 186 ? -11.729 6.945 6.032 1.00 98.19 186 TYR A O 1
ATOM 1562 N N . LEU A 1 187 ? -11.307 6.372 3.904 1.00 97.69 187 LEU A N 1
ATOM 1563 C CA . LEU A 1 187 ? -12.526 5.572 3.750 1.00 97.69 187 LEU A CA 1
ATOM 1564 C C . LEU A 1 187 ? -12.507 4.327 4.637 1.00 97.69 187 LEU A C 1
ATOM 1566 O O . LEU A 1 187 ? -13.508 4.053 5.300 1.00 97.69 187 LEU A O 1
ATOM 1570 N N . ALA A 1 188 ? -11.378 3.617 4.699 1.00 97.19 188 ALA A N 1
ATOM 1571 C CA . ALA A 1 188 ? -11.206 2.477 5.594 1.00 97.19 188 ALA A CA 1
ATOM 1572 C C . ALA A 1 188 ? -11.407 2.874 7.064 1.00 97.19 188 ALA A C 1
ATOM 1574 O O . ALA A 1 188 ? -12.144 2.201 7.784 1.00 97.19 188 ALA A O 1
ATOM 1575 N N . TRP A 1 189 ? -10.832 4.003 7.490 1.00 97.06 189 TRP A N 1
ATOM 1576 C CA . TRP A 1 189 ? -11.020 4.557 8.833 1.00 97.06 189 TRP A CA 1
ATOM 1577 C C . TRP A 1 189 ? -12.480 4.960 9.088 1.00 97.06 189 TRP A C 1
ATOM 1579 O O . TRP A 1 189 ? -13.094 4.508 10.051 1.00 97.06 189 TRP A O 1
ATOM 1589 N N . LYS A 1 190 ? -13.085 5.739 8.185 1.00 96.69 190 LYS A N 1
ATOM 1590 C CA . LYS A 1 190 ? -14.462 6.245 8.324 1.00 96.69 190 LYS A CA 1
ATOM 1591 C C . LYS A 1 190 ? -15.506 5.128 8.351 1.00 96.69 190 LYS A C 1
ATOM 1593 O O . LYS A 1 190 ? -16.541 5.270 8.996 1.00 96.69 190 LYS A O 1
ATOM 1598 N N . LYS A 1 191 ? -15.268 4.037 7.620 1.00 96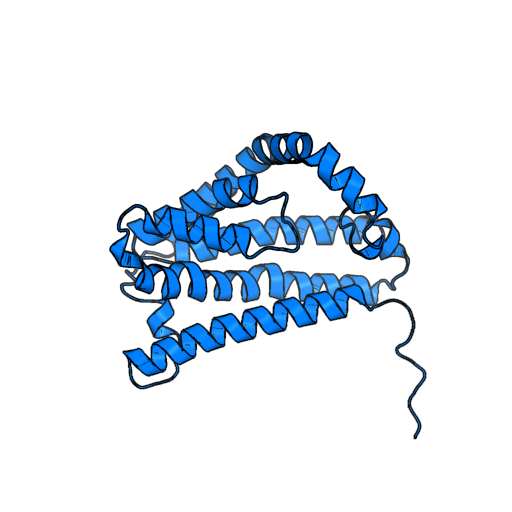.38 191 LYS A N 1
ATOM 1599 C CA . LYS A 1 191 ? -16.145 2.856 7.576 1.00 96.38 191 LYS A CA 1
ATOM 1600 C C . LYS A 1 191 ? -15.755 1.782 8.589 1.00 96.38 191 LYS A C 1
ATOM 1602 O O . LYS A 1 191 ? -16.415 0.748 8.625 1.00 96.38 191 LYS A O 1
ATOM 1607 N N . ASN A 1 192 ? -14.696 2.005 9.373 1.00 95.81 192 ASN A N 1
ATOM 1608 C CA . ASN A 1 192 ? -14.084 1.006 10.245 1.00 95.81 192 ASN A CA 1
ATOM 1609 C C . ASN A 1 192 ? -13.862 -0.336 9.525 1.00 95.81 192 ASN A C 1
ATOM 1611 O O . ASN A 1 192 ? -14.144 -1.402 10.064 1.00 95.81 192 ASN A O 1
ATOM 1615 N N . ASN A 1 193 ? -13.412 -0.301 8.271 1.00 97.38 193 ASN A N 1
ATOM 1616 C CA . ASN A 1 193 ? -13.253 -1.494 7.452 1.00 97.38 193 ASN A CA 1
ATOM 1617 C C . ASN A 1 193 ? -11.976 -1.411 6.607 1.00 97.38 193 ASN A C 1
ATOM 1619 O O . ASN A 1 193 ? -11.951 -0.804 5.537 1.00 97.38 193 ASN A O 1
ATOM 1623 N N . ILE A 1 194 ? -10.921 -2.074 7.087 1.00 96.88 194 ILE A N 1
ATOM 1624 C CA . ILE A 1 194 ? -9.608 -2.109 6.428 1.00 96.88 194 ILE A CA 1
ATOM 1625 C C . ILE A 1 194 ? -9.620 -2.832 5.076 1.00 96.88 194 ILE A C 1
ATOM 1627 O O . ILE A 1 194 ? -8.695 -2.662 4.291 1.00 96.88 194 ILE A O 1
ATOM 1631 N N . TYR A 1 195 ? -10.650 -3.627 4.762 1.00 98.00 195 TYR A N 1
ATOM 1632 C CA . TYR A 1 195 ? -10.699 -4.310 3.471 1.00 98.00 195 TYR A CA 1
ATOM 1633 C C . TYR A 1 195 ? -10.880 -3.330 2.312 1.00 98.00 195 TYR A C 1
ATOM 1635 O O . TYR A 1 195 ? -10.462 -3.640 1.203 1.00 98.00 195 TYR A O 1
ATOM 1643 N N . ILE A 1 196 ? -11.441 -2.137 2.557 1.00 98.06 196 ILE A N 1
ATOM 1644 C CA . ILE A 1 196 ? -11.519 -1.078 1.540 1.00 98.06 196 ILE A CA 1
ATOM 1645 C C . ILE A 1 196 ? -10.114 -0.680 1.086 1.00 98.06 196 ILE A C 1
ATOM 1647 O O . ILE A 1 196 ? -9.829 -0.694 -0.112 1.00 98.06 196 ILE A O 1
ATOM 1651 N N . SER A 1 197 ? -9.223 -0.359 2.029 1.00 97.56 197 SER A N 1
ATOM 1652 C CA . SER A 1 197 ? -7.851 0.017 1.693 1.00 97.56 197 SER A CA 1
ATOM 1653 C C . SER A 1 197 ? -7.047 -1.176 1.180 1.00 97.56 197 SER A C 1
ATOM 1655 O O . SER A 1 197 ? -6.323 -1.020 0.206 1.00 97.56 197 SER A O 1
ATOM 1657 N N . MET A 1 198 ? -7.258 -2.374 1.731 1.00 98.12 198 MET A N 1
ATOM 1658 C CA . MET A 1 198 ? -6.623 -3.616 1.273 1.00 98.12 198 MET A CA 1
ATOM 1659 C C . MET A 1 198 ? -6.940 -3.967 -0.173 1.00 98.12 198 MET A C 1
ATOM 1661 O O . MET A 1 198 ? -6.018 -4.160 -0.958 1.00 98.12 198 MET A O 1
ATOM 1665 N N . VAL A 1 199 ? -8.215 -3.985 -0.560 1.00 98.50 199 VAL A N 1
ATOM 1666 C CA . VAL A 1 199 ? -8.594 -4.254 -1.952 1.00 98.50 199 VAL A CA 1
ATOM 1667 C C . VAL A 1 199 ? -8.038 -3.175 -2.878 1.00 98.50 199 VAL A C 1
ATOM 1669 O O . VAL A 1 199 ? -7.473 -3.508 -3.914 1.00 98.50 199 VAL A O 1
ATOM 1672 N N . SER A 1 200 ? -8.133 -1.900 -2.493 1.00 98.12 200 SER A N 1
ATOM 1673 C CA . SER A 1 200 ? -7.590 -0.794 -3.296 1.00 98.12 200 SER A CA 1
ATOM 1674 C C . SER A 1 200 ? -6.082 -0.937 -3.504 1.00 98.12 200 SER A C 1
ATOM 1676 O O . SER A 1 200 ? -5.605 -0.844 -4.627 1.00 98.12 200 SER A O 1
ATOM 1678 N N . HIS A 1 201 ? -5.337 -1.240 -2.442 1.00 98.06 201 HIS A N 1
ATOM 1679 C CA . HIS A 1 201 ? -3.891 -1.424 -2.490 1.00 98.06 201 HIS A CA 1
ATOM 1680 C C . HIS A 1 201 ? -3.500 -2.611 -3.382 1.00 98.06 201 HIS A C 1
ATOM 1682 O O . HIS A 1 201 ? -2.659 -2.458 -4.269 1.00 98.06 201 HIS A O 1
ATOM 1688 N N . CYS A 1 202 ? -4.162 -3.763 -3.230 1.00 98.44 202 CYS A N 1
ATOM 1689 C CA . CYS A 1 202 ? -3.939 -4.905 -4.116 1.00 98.44 202 CYS A CA 1
ATOM 1690 C C . CYS A 1 202 ? -4.219 -4.542 -5.584 1.00 98.44 202 CYS A C 1
ATOM 1692 O O . CYS A 1 202 ? -3.451 -4.920 -6.462 1.00 98.44 202 CYS A O 1
ATOM 1694 N N . LEU A 1 203 ? -5.280 -3.774 -5.863 1.00 98.00 203 LEU A N 1
ATOM 1695 C CA . LEU A 1 203 ? -5.605 -3.319 -7.219 1.00 98.00 203 LEU A CA 1
ATOM 1696 C C . LEU A 1 203 ? -4.547 -2.361 -7.787 1.00 98.00 203 LEU A C 1
ATOM 1698 O O . LEU A 1 203 ? -4.169 -2.504 -8.948 1.00 98.00 203 LEU A O 1
ATOM 1702 N N . TYR A 1 204 ? -4.035 -1.417 -6.991 1.00 95.81 204 TYR A N 1
ATOM 1703 C CA . TYR A 1 204 ? -2.958 -0.518 -7.426 1.00 95.81 204 TYR A CA 1
ATOM 1704 C C . TYR A 1 204 ? -1.713 -1.319 -7.821 1.00 95.81 204 TYR A C 1
ATOM 1706 O O . TYR A 1 204 ? -1.141 -1.125 -8.897 1.00 95.81 204 TYR A O 1
ATOM 1714 N N . ASN A 1 205 ? -1.332 -2.278 -6.976 1.00 94.88 205 ASN A N 1
ATOM 1715 C CA . ASN A 1 205 ? -0.149 -3.095 -7.203 1.00 94.88 205 ASN A CA 1
ATOM 1716 C C . ASN A 1 205 ? -0.351 -4.123 -8.318 1.00 94.88 205 ASN A C 1
ATOM 1718 O O . ASN A 1 205 ? 0.621 -4.480 -8.982 1.00 94.88 205 ASN A O 1
ATOM 1722 N N . LEU A 1 206 ? -1.589 -4.554 -8.575 1.00 96.50 206 LEU A N 1
ATOM 1723 C CA . LEU A 1 206 ? -1.938 -5.375 -9.732 1.00 96.50 206 LEU A CA 1
ATOM 1724 C C . LEU A 1 206 ? -1.631 -4.643 -11.042 1.00 96.50 206 LEU A C 1
ATOM 1726 O O . LEU A 1 206 ? -1.013 -5.236 -11.921 1.00 96.50 206 LEU A O 1
ATOM 1730 N N . ILE A 1 207 ? -1.990 -3.359 -11.162 1.00 94.06 207 ILE A N 1
ATOM 1731 C CA . ILE A 1 207 ? -1.650 -2.563 -12.355 1.00 94.06 207 ILE A CA 1
ATOM 1732 C C . ILE A 1 207 ? -0.130 -2.448 -12.519 1.00 94.06 207 ILE A C 1
ATOM 1734 O O . ILE A 1 207 ? 0.388 -2.685 -13.609 1.00 94.06 207 ILE A O 1
ATOM 1738 N N . SER A 1 208 ? 0.601 -2.171 -11.434 1.00 88.25 208 SER A N 1
ATOM 1739 C CA . SER A 1 208 ? 2.073 -2.151 -11.457 1.00 88.25 208 SER A CA 1
ATOM 1740 C C . SER A 1 208 ? 2.668 -3.500 -11.885 1.00 88.25 208 SER A C 1
ATOM 1742 O O . SER A 1 208 ? 3.606 -3.540 -12.678 1.00 88.25 208 SER A O 1
ATOM 1744 N N . ALA A 1 209 ? 2.115 -4.611 -11.392 1.00 88.50 209 ALA A N 1
ATOM 1745 C CA . ALA A 1 209 ? 2.552 -5.957 -11.747 1.00 88.50 209 ALA A CA 1
ATOM 1746 C C . ALA A 1 209 ? 2.289 -6.296 -13.214 1.00 88.50 209 ALA A C 1
ATOM 1748 O O . ALA A 1 209 ? 3.176 -6.833 -13.873 1.00 88.50 209 ALA A O 1
ATOM 1749 N N . ILE A 1 210 ? 1.120 -5.930 -13.745 1.00 92.38 210 ILE A N 1
ATOM 1750 C CA . ILE A 1 210 ? 0.808 -6.089 -15.169 1.00 92.38 210 ILE A CA 1
ATOM 1751 C C . ILE A 1 210 ? 1.801 -5.290 -16.017 1.00 92.38 210 ILE A C 1
ATOM 1753 O O . ILE A 1 210 ? 2.381 -5.852 -16.941 1.00 92.38 210 ILE A O 1
ATOM 1757 N N . ASN A 1 211 ? 2.059 -4.024 -15.675 1.00 89.19 211 ASN A N 1
ATOM 1758 C CA . ASN A 1 211 ? 3.014 -3.189 -16.410 1.00 89.19 211 ASN A CA 1
ATOM 1759 C C . ASN A 1 211 ? 4.424 -3.794 -16.415 1.00 89.19 211 ASN A C 1
ATOM 1761 O O . ASN A 1 211 ? 5.069 -3.831 -17.460 1.00 89.19 211 ASN A O 1
ATOM 1765 N N . PHE A 1 212 ? 4.885 -4.315 -15.274 1.00 85.50 212 PHE A N 1
ATOM 1766 C CA . PHE A 1 212 ? 6.180 -4.989 -15.188 1.00 85.50 212 PHE A CA 1
ATOM 1767 C C . PHE A 1 212 ? 6.231 -6.262 -16.046 1.00 85.50 212 PHE A C 1
ATOM 1769 O O . PHE A 1 212 ? 7.178 -6.450 -16.804 1.00 85.50 212 PHE A O 1
ATOM 1776 N N . ILE A 1 213 ? 5.197 -7.107 -15.983 1.00 88.75 213 ILE A N 1
ATOM 1777 C CA . ILE A 1 213 ? 5.112 -8.340 -16.782 1.00 88.75 213 ILE A CA 1
ATOM 1778 C C . ILE A 1 213 ? 5.089 -8.023 -18.280 1.00 88.75 213 ILE A C 1
ATOM 1780 O O . ILE A 1 213 ? 5.782 -8.681 -19.053 1.00 88.75 213 ILE A O 1
ATOM 1784 N N . VAL A 1 214 ? 4.326 -7.007 -18.696 1.00 91.50 214 VAL A N 1
ATOM 1785 C CA . VAL A 1 214 ? 4.298 -6.538 -20.088 1.00 91.50 214 VAL A CA 1
ATOM 1786 C C . VAL A 1 214 ? 5.683 -6.051 -20.507 1.00 91.50 214 VAL A C 1
ATOM 1788 O O . VAL A 1 214 ? 6.165 -6.454 -21.562 1.00 91.50 214 VAL A O 1
ATOM 1791 N N . ALA A 1 215 ? 6.362 -5.259 -19.675 1.00 85.50 215 ALA A N 1
ATOM 1792 C CA . ALA A 1 215 ? 7.706 -4.783 -19.981 1.00 85.50 215 ALA A CA 1
ATOM 1793 C C . ALA A 1 215 ? 8.712 -5.939 -20.130 1.00 85.50 215 ALA A C 1
ATOM 1795 O O . ALA A 1 215 ? 9.470 -5.964 -21.098 1.00 85.50 215 ALA A O 1
ATOM 1796 N N . VAL A 1 216 ? 8.670 -6.940 -19.241 1.00 86.75 216 VAL A N 1
ATOM 1797 C CA . VAL A 1 216 ? 9.476 -8.165 -19.372 1.00 86.75 216 VAL A CA 1
ATOM 1798 C C . VAL A 1 216 ? 9.134 -8.906 -20.664 1.00 86.75 216 VAL A C 1
ATOM 1800 O O . VAL A 1 216 ? 10.035 -9.298 -21.395 1.00 86.75 216 VAL A O 1
ATOM 1803 N N . TYR A 1 217 ? 7.853 -9.054 -21.000 1.00 90.75 217 TYR A N 1
ATOM 1804 C CA . TYR A 1 217 ? 7.436 -9.711 -22.238 1.00 90.75 217 TYR A CA 1
ATOM 1805 C C . TYR A 1 217 ? 7.972 -9.006 -23.493 1.00 90.75 217 TYR A C 1
ATOM 1807 O O . TYR A 1 217 ? 8.354 -9.682 -24.441 1.00 90.75 217 TYR A O 1
ATOM 1815 N N . THR A 1 218 ? 8.049 -7.671 -23.499 1.00 89.25 218 THR A N 1
ATOM 1816 C CA . THR A 1 218 ? 8.548 -6.903 -24.659 1.00 89.25 218 THR A CA 1
ATOM 1817 C C . THR A 1 218 ? 10.056 -7.005 -24.902 1.00 89.25 218 THR A C 1
ATOM 1819 O O . THR A 1 218 ? 10.509 -6.638 -25.983 1.00 89.25 218 THR A O 1
ATOM 1822 N N . ILE A 1 219 ? 10.834 -7.468 -23.919 1.00 83.12 219 ILE A N 1
ATOM 1823 C CA . ILE A 1 219 ? 12.298 -7.607 -24.027 1.00 83.12 219 ILE A CA 1
ATOM 1824 C C . ILE A 1 219 ? 12.762 -9.067 -24.177 1.00 83.12 219 ILE A C 1
ATOM 1826 O O . ILE A 1 219 ? 13.966 -9.296 -24.300 1.00 83.12 219 ILE A O 1
ATOM 1830 N N . LEU A 1 220 ? 11.829 -10.026 -24.118 1.00 83.06 220 LEU A N 1
ATOM 1831 C CA . LEU A 1 220 ? 12.045 -11.466 -24.320 1.00 83.06 220 LEU A CA 1
ATOM 1832 C C . LEU A 1 220 ? 11.981 -11.855 -25.799 1.00 83.06 220 LEU A C 1
ATOM 1834 O O . LEU A 1 220 ? 12.630 -12.875 -26.125 1.00 83.06 220 LEU A O 1
#

Sequence (220 aa):
MVLVSVVNLTLPLEVSLFNCAKNIIRYQIYVVLSGSKREYGRYSLKSGFSNHQKLSWWKIFIYGLLLLTFAGIMSVTIAPLENMLFAPITKRLTHIIPPYFDWNNMDYLKHYSKSILWLTCVIYFILNVFIGPIVEELFFRGYLTSKISRFKSYTPFIITVLFSLYHFWLPFNNLFRIIIFYPAAYLAWKKNNIYISMVSHCLYNLISAINFIVAVYTIL